Protein AF-A0A9E2GSD2-F1 (afdb_monomer)

Nearest PDB structures (foldseek):
  3afg-assembly2_B  TM=8.620E-01  e=1.565E-04  Thermococcus kodakarensis
  3afg-assembly1_A  TM=7.876E-01  e=2.400E-04  Thermococcus kodakarensis
  3x29-assembly2_D  TM=6.477E-01  e=7.325E-03  Clostridium perfringens
  3ziw-assembly2_F  TM=3.084E-01  e=1.205E-05  Clostridium perfringens
  8a28-assembly1_A  TM=4.966E-01  e=1.123E-02  Limulus polyphemus

Structure (mmCIF, N/CA/C/O backbone):
data_AF-A0A9E2GSD2-F1
#
_entry.id   AF-A0A9E2GSD2-F1
#
loop_
_atom_site.group_PDB
_atom_site.id
_atom_site.type_symbol
_atom_site.label_atom_id
_atom_site.label_alt_id
_atom_site.label_comp_id
_atom_site.label_asym_id
_atom_site.label_entity_id
_atom_site.label_seq_id
_atom_site.pdbx_PDB_ins_code
_atom_site.Cartn_x
_atom_site.Cartn_y
_atom_site.Cartn_z
_atom_site.occupancy
_atom_site.B_iso_or_equiv
_atom_site.auth_seq_id
_atom_site.auth_comp_id
_atom_site.auth_asym_id
_atom_site.auth_atom_id
_atom_site.pdbx_PDB_model_num
ATOM 1 N N . MET A 1 1 ? -19.831 -11.159 67.043 1.00 38.66 1 MET A N 1
ATOM 2 C CA . MET A 1 1 ? -20.078 -12.533 67.555 1.00 38.66 1 MET A CA 1
ATOM 3 C C . MET A 1 1 ? -19.749 -13.545 66.461 1.00 38.66 1 MET A C 1
ATOM 5 O O . MET A 1 1 ? -19.838 -13.191 65.295 1.00 38.66 1 MET A O 1
ATOM 9 N N . LYS A 1 2 ? -19.316 -14.764 66.812 1.00 38.84 2 LYS A N 1
ATOM 10 C CA . LYS A 1 2 ? -18.827 -15.781 65.857 1.00 38.84 2 LYS A CA 1
ATOM 11 C C . LYS A 1 2 ? -19.987 -16.593 65.259 1.00 38.84 2 LYS A C 1
ATOM 13 O O . LYS A 1 2 ? -20.730 -17.185 66.035 1.00 38.84 2 LYS A O 1
ATOM 18 N N . ARG A 1 3 ? -20.042 -16.769 63.933 1.00 46.22 3 ARG A N 1
ATOM 19 C CA . ARG A 1 3 ? -20.571 -17.998 63.305 1.00 46.22 3 ARG A CA 1
ATOM 20 C C . ARG A 1 3 ? -19.713 -18.383 62.101 1.00 46.22 3 ARG A C 1
ATOM 22 O O . ARG A 1 3 ? -19.675 -17.678 61.103 1.00 46.22 3 ARG A O 1
ATOM 29 N N . LYS A 1 4 ? -19.004 -19.505 62.244 1.00 50.38 4 LYS A N 1
ATOM 30 C CA . LYS A 1 4 ? -18.398 -20.252 61.138 1.00 50.38 4 LYS A CA 1
ATOM 31 C C . LYS A 1 4 ? -19.487 -21.141 60.535 1.00 50.38 4 LYS A C 1
ATOM 33 O O . LYS A 1 4 ? -20.272 -21.693 61.304 1.00 50.38 4 LYS A O 1
ATOM 38 N N . LEU A 1 5 ? -19.458 -21.378 59.228 1.00 55.03 5 LEU A N 1
ATOM 39 C CA . LEU A 1 5 ? -20.010 -22.607 58.665 1.00 55.03 5 LEU A CA 1
ATOM 40 C C . LEU A 1 5 ? -19.025 -23.152 57.632 1.00 55.03 5 LEU A C 1
ATOM 42 O O . LEU A 1 5 ? -18.625 -22.450 56.710 1.00 55.03 5 LEU A O 1
ATOM 46 N N . ILE A 1 6 ? -18.593 -24.386 57.863 1.00 51.59 6 ILE A N 1
ATOM 47 C CA . ILE A 1 6 ? -17.704 -25.163 57.003 1.00 51.59 6 ILE A CA 1
ATOM 48 C C . ILE A 1 6 ? -18.575 -26.281 56.447 1.00 51.59 6 ILE A C 1
ATOM 50 O O . ILE A 1 6 ? -19.153 -27.017 57.245 1.00 51.59 6 ILE A O 1
ATOM 54 N N . ILE A 1 7 ? -18.644 -26.441 55.125 1.00 56.19 7 ILE A N 1
ATOM 55 C CA . ILE A 1 7 ? -19.083 -27.702 54.523 1.00 56.19 7 ILE A CA 1
ATOM 56 C C . ILE A 1 7 ? -18.025 -28.147 53.518 1.00 56.19 7 ILE A C 1
ATOM 58 O O . ILE A 1 7 ? -17.742 -27.492 52.520 1.00 56.19 7 ILE A O 1
ATOM 62 N N . LEU A 1 8 ? -17.420 -29.273 53.873 1.00 44.97 8 LEU A N 1
ATOM 63 C CA . LEU A 1 8 ? -16.427 -30.040 53.145 1.00 44.97 8 LEU A CA 1
ATOM 64 C C . LEU A 1 8 ? -17.177 -31.113 52.348 1.00 44.97 8 LEU A C 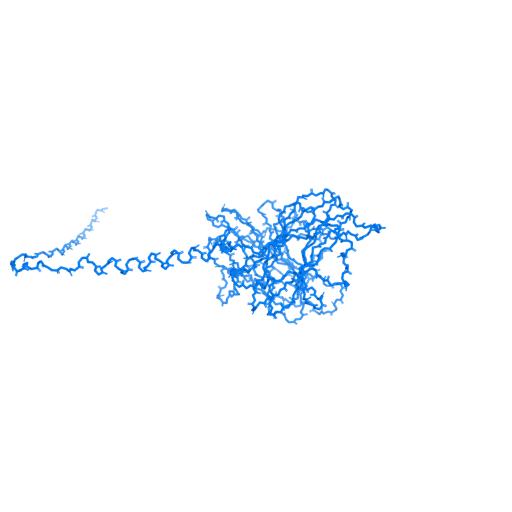1
ATOM 66 O O . LEU A 1 8 ? -17.938 -31.861 52.956 1.00 44.97 8 LEU A O 1
ATOM 70 N N . THR A 1 9 ? -16.931 -31.251 51.043 1.00 55.47 9 THR A N 1
ATOM 71 C CA . THR A 1 9 ? -17.296 -32.489 50.330 1.00 55.47 9 THR A CA 1
ATOM 72 C C . THR A 1 9 ? -16.150 -32.921 49.425 1.00 55.47 9 THR A C 1
ATOM 74 O O . THR A 1 9 ? -15.810 -32.245 48.459 1.00 55.47 9 THR A O 1
ATOM 77 N N . LEU A 1 10 ? -15.540 -34.046 49.788 1.00 49.12 10 LEU A N 1
ATOM 78 C CA . LEU A 1 10 ? -14.425 -34.702 49.116 1.00 49.12 10 LEU A CA 1
ATOM 79 C C . LEU A 1 10 ? -14.946 -36.044 48.591 1.00 49.12 10 LEU A C 1
ATOM 81 O O . LEU A 1 10 ? -15.405 -36.852 49.395 1.00 49.12 10 LEU A O 1
ATOM 85 N N . VAL A 1 11 ? -14.847 -36.310 47.286 1.00 55.16 11 VAL A N 1
ATOM 86 C CA . VAL A 1 11 ? -15.105 -37.649 46.727 1.00 55.16 11 VAL A CA 1
ATOM 87 C C . VAL A 1 11 ? -14.021 -37.987 45.706 1.00 55.16 11 VAL A C 1
ATOM 89 O O . VAL A 1 11 ? -13.961 -37.400 44.629 1.00 55.16 11 VAL A O 1
ATOM 92 N N . LEU A 1 12 ? -13.158 -38.941 46.062 1.00 49.31 12 LEU A N 1
ATOM 93 C CA . LEU A 1 12 ? -12.257 -39.617 45.128 1.00 49.31 12 LEU A CA 1
ATOM 94 C C . LEU A 1 12 ? -13.008 -40.745 44.407 1.00 49.31 12 LEU A C 1
ATOM 96 O O . LEU A 1 12 ? -13.827 -41.432 45.015 1.00 49.31 12 LEU A O 1
ATOM 100 N N . GLY A 1 13 ? -12.638 -40.999 43.152 1.00 46.81 13 GLY A N 1
ATOM 101 C CA . GLY A 1 13 ? -13.086 -42.153 42.369 1.00 46.81 13 GLY A CA 1
ATOM 102 C C . GLY A 1 13 ? -11.919 -42.847 41.668 1.00 46.81 13 GLY A C 1
ATOM 103 O O . GLY A 1 13 ? -11.788 -42.749 40.454 1.00 46.81 13 GLY A O 1
ATOM 104 N N . LEU A 1 14 ? -11.059 -43.533 42.428 1.00 42.97 14 LEU A N 1
ATOM 105 C CA . LEU A 1 14 ? -10.052 -44.447 41.876 1.00 42.97 14 LEU A CA 1
ATOM 106 C C . LEU A 1 14 ? -10.641 -45.858 41.787 1.00 42.97 14 LEU A C 1
ATOM 108 O O . LEU A 1 14 ? -11.009 -46.436 42.808 1.00 42.97 14 LEU A O 1
ATOM 112 N N . LEU A 1 15 ? -10.667 -46.435 40.585 1.00 51.56 15 LEU A N 1
ATOM 113 C CA . LEU A 1 15 ? -10.975 -47.847 40.365 1.00 51.56 15 LEU A CA 1
ATOM 114 C C . LEU A 1 15 ? -9.844 -48.495 39.565 1.00 51.56 15 LEU A C 1
ATOM 116 O O . LEU A 1 15 ? -9.642 -48.200 38.392 1.00 51.56 15 LEU A O 1
ATOM 120 N N . ALA A 1 16 ? -9.119 -49.396 40.224 1.00 51.72 16 ALA A N 1
ATOM 121 C CA . ALA A 1 16 ? -8.145 -50.285 39.610 1.00 51.72 16 ALA A CA 1
ATOM 122 C C . ALA A 1 16 ? -8.576 -51.737 39.858 1.00 51.72 16 ALA A C 1
ATOM 124 O O . ALA A 1 16 ? -8.963 -52.090 40.973 1.00 51.72 16 ALA A O 1
ATOM 125 N N . CYS A 1 17 ? -8.475 -52.587 38.837 1.00 59.16 17 CYS A N 1
ATOM 126 C CA . CYS A 1 17 ? -8.612 -54.039 38.960 1.00 59.16 17 CYS A CA 1
ATOM 127 C C . CYS A 1 17 ? -7.562 -54.764 38.102 1.00 59.16 17 CYS A C 1
ATOM 129 O O . CYS A 1 17 ? -6.917 -54.168 37.244 1.00 59.16 17 CYS A O 1
ATOM 131 N N . LYS A 1 18 ? -7.313 -56.030 38.450 1.00 44.88 18 LYS A N 1
ATOM 132 C CA . LYS A 1 18 ? -6.071 -56.778 38.184 1.00 44.88 18 LYS A CA 1
ATOM 133 C C . LYS A 1 18 ? -6.075 -57.607 36.882 1.00 44.88 18 LYS A C 1
ATOM 135 O O . LYS A 1 18 ? -7.118 -58.116 36.493 1.00 44.88 18 LYS A O 1
ATOM 140 N N . LYS A 1 19 ? -4.865 -57.794 36.318 1.00 49.53 19 LYS A N 1
ATOM 141 C CA . LYS A 1 19 ? -4.153 -59.076 36.010 1.00 49.53 19 LYS A CA 1
ATOM 142 C C . LYS A 1 19 ? -4.936 -60.393 36.188 1.00 49.53 19 LYS A C 1
ATOM 144 O O . LYS A 1 19 ? -5.690 -60.495 37.149 1.00 49.53 19 LYS A O 1
ATOM 149 N N . ASP A 1 20 ? -4.706 -61.507 35.481 1.00 52.31 20 ASP A N 1
ATOM 150 C CA . ASP A 1 20 ? -3.764 -62.030 34.440 1.00 52.31 20 ASP A CA 1
ATOM 151 C C . ASP A 1 20 ? -4.533 -63.242 33.761 1.00 52.31 20 ASP A C 1
ATOM 153 O O . ASP A 1 20 ? -5.724 -63.353 34.075 1.00 52.31 20 ASP A O 1
ATOM 157 N N . PRO A 1 21 ? -4.012 -64.202 32.928 1.00 61.97 21 PRO A N 1
ATOM 158 C CA . PRO A 1 21 ? -2.667 -64.423 32.351 1.00 61.97 21 PRO A CA 1
ATOM 159 C C . PRO A 1 21 ? -2.578 -64.858 30.842 1.00 61.97 21 PRO A C 1
ATOM 161 O O . PRO A 1 21 ? -3.528 -65.340 30.244 1.00 61.97 21 PRO A O 1
ATOM 164 N N . ALA A 1 22 ? -1.343 -64.820 30.316 1.00 45.69 22 ALA A N 1
ATOM 165 C CA . ALA A 1 22 ? -0.637 -65.818 29.469 1.00 45.69 22 ALA A CA 1
ATOM 166 C C . ALA A 1 22 ? -1.046 -66.274 28.029 1.00 45.69 22 ALA A C 1
ATOM 168 O O . ALA A 1 22 ? -2.168 -66.649 27.721 1.00 45.69 22 ALA A O 1
ATOM 169 N N . SER A 1 23 ? 0.042 -66.434 27.249 1.00 47.75 23 SER A N 1
ATOM 170 C CA . SER A 1 23 ? 0.332 -67.331 26.106 1.00 47.75 23 SER A CA 1
ATOM 171 C C . SER A 1 23 ? -0.301 -67.074 24.725 1.00 47.75 23 SER A C 1
ATOM 173 O O . SER A 1 23 ? -1.415 -67.505 24.444 1.00 47.75 23 SER A O 1
ATOM 175 N N . ASN A 1 24 ? 0.492 -66.543 23.785 1.00 42.28 24 ASN A N 1
ATOM 176 C CA . ASN A 1 24 ? 1.322 -67.379 22.897 1.00 42.28 24 ASN A CA 1
ATOM 177 C C . ASN A 1 24 ? 2.252 -66.515 22.022 1.00 42.28 24 ASN A C 1
ATOM 179 O O . ASN A 1 24 ? 1.799 -65.592 21.353 1.00 42.28 24 ASN A O 1
ATOM 183 N N . ASP A 1 25 ? 3.542 -66.849 22.010 1.00 56.12 25 ASP A N 1
ATOM 184 C CA . ASP A 1 25 ? 4.526 -66.332 21.051 1.00 56.12 25 ASP A CA 1
ATOM 185 C C . ASP A 1 25 ? 4.491 -67.211 19.789 1.00 56.12 25 ASP A C 1
ATOM 187 O O . ASP A 1 25 ? 4.617 -68.436 19.892 1.00 56.12 25 ASP A O 1
ATOM 191 N N . PRO A 1 26 ? 4.284 -66.612 18.607 1.00 45.16 26 PRO A N 1
ATOM 192 C CA . PRO A 1 26 ? 5.057 -67.055 17.458 1.00 45.16 26 PRO A CA 1
ATOM 193 C C . PRO A 1 26 ? 5.593 -65.870 16.644 1.00 45.16 26 PRO A C 1
ATOM 195 O O . PRO A 1 26 ? 4.934 -65.361 15.740 1.00 45.16 26 PRO A O 1
ATOM 198 N N . SER A 1 27 ? 6.826 -65.466 16.937 1.00 56.41 27 SER A N 1
ATOM 199 C CA . SER A 1 27 ? 7.917 -65.272 15.969 1.00 56.41 27 SER A CA 1
ATOM 200 C C . SER A 1 27 ? 7.534 -65.253 14.472 1.00 56.41 27 SER A C 1
ATOM 202 O O . SER A 1 27 ? 7.930 -66.131 13.707 1.00 56.41 27 SER A O 1
ATOM 204 N N . ASN A 1 28 ? 6.837 -64.208 14.000 1.00 44.34 28 ASN A N 1
ATOM 205 C CA . ASN A 1 28 ? 6.803 -63.898 12.568 1.00 44.34 28 ASN A CA 1
ATOM 206 C C . ASN A 1 28 ? 6.508 -62.419 12.233 1.00 44.34 28 ASN A C 1
ATOM 208 O O . ASN A 1 28 ? 5.387 -61.936 12.342 1.00 44.34 28 ASN A O 1
ATOM 212 N N . ASN A 1 29 ? 7.545 -61.729 11.752 1.00 49.47 29 ASN A N 1
ATOM 213 C CA . ASN A 1 29 ? 7.482 -60.766 10.644 1.00 49.47 29 ASN A CA 1
ATOM 214 C C . ASN A 1 29 ? 6.351 -59.704 10.616 1.00 49.47 29 ASN A C 1
ATOM 216 O O . ASN A 1 29 ? 5.618 -59.604 9.634 1.00 49.47 29 ASN A O 1
ATOM 220 N N . VAL A 1 30 ? 6.270 -58.831 11.630 1.00 47.72 30 VAL A N 1
ATOM 221 C CA . VAL A 1 30 ? 5.469 -57.579 11.547 1.00 47.72 30 VAL A CA 1
ATOM 222 C C . VAL A 1 30 ? 6.341 -56.312 11.472 1.00 47.72 30 VAL A C 1
ATOM 224 O O . VAL A 1 30 ? 5.859 -55.231 11.146 1.00 47.72 30 VAL A O 1
ATOM 227 N N . ASN A 1 31 ? 7.653 -56.424 11.707 1.00 47.47 31 ASN A N 1
ATOM 228 C CA . ASN A 1 31 ? 8.532 -55.266 11.919 1.00 47.47 31 ASN A CA 1
ATOM 229 C C . ASN A 1 31 ? 9.198 -54.697 10.645 1.00 47.47 31 ASN A C 1
ATOM 231 O O . ASN A 1 31 ? 10.179 -53.967 10.749 1.00 47.47 31 ASN A O 1
ATOM 235 N N . ASN A 1 32 ? 8.696 -55.029 9.445 1.00 49.25 32 ASN A N 1
ATOM 236 C CA . ASN A 1 32 ? 9.234 -54.507 8.174 1.00 49.25 32 ASN A CA 1
ATOM 237 C C . ASN A 1 32 ? 8.196 -53.779 7.291 1.00 49.25 32 ASN A C 1
ATOM 239 O O . ASN A 1 32 ? 8.567 -53.016 6.404 1.00 49.25 32 ASN A O 1
ATOM 243 N N . VAL A 1 33 ? 6.891 -53.928 7.555 1.00 49.91 33 VAL A N 1
ATOM 244 C CA . VAL A 1 33 ? 5.847 -53.201 6.798 1.00 49.91 33 VAL A CA 1
ATOM 245 C C . VAL A 1 33 ? 5.793 -51.721 7.207 1.00 49.91 33 VAL A C 1
ATOM 247 O O . VAL A 1 33 ? 5.590 -50.846 6.367 1.00 49.91 33 VAL A O 1
ATOM 250 N N . ASN A 1 34 ? 6.083 -51.415 8.477 1.00 47.19 34 ASN A N 1
ATOM 251 C CA . ASN A 1 34 ? 6.085 -50.040 8.992 1.00 47.19 34 ASN A CA 1
ATOM 252 C C . ASN A 1 34 ? 7.268 -49.179 8.504 1.00 47.19 34 ASN A C 1
ATOM 254 O O . ASN A 1 34 ? 7.239 -47.964 8.677 1.00 47.19 34 ASN A O 1
ATOM 258 N N . ASN A 1 35 ? 8.298 -49.773 7.886 1.00 49.50 35 ASN A N 1
ATOM 259 C CA . ASN A 1 35 ? 9.447 -49.021 7.371 1.00 49.50 35 ASN A CA 1
ATOM 260 C C . ASN A 1 35 ? 9.241 -48.563 5.912 1.00 49.50 35 ASN A C 1
ATOM 262 O O . ASN A 1 35 ? 9.658 -47.470 5.539 1.00 49.50 35 ASN A O 1
ATOM 266 N N . ILE A 1 36 ? 8.513 -49.340 5.099 1.00 51.84 36 ILE A N 1
ATOM 267 C CA . ILE A 1 36 ? 8.219 -48.987 3.697 1.00 51.84 36 ILE A CA 1
ATOM 268 C C . ILE A 1 36 ? 7.304 -47.751 3.616 1.00 51.84 36 ILE A C 1
ATOM 270 O O . ILE A 1 36 ? 7.577 -46.836 2.839 1.00 51.84 36 ILE A O 1
ATOM 274 N N . ASN A 1 37 ? 6.281 -47.657 4.475 1.00 48.56 37 ASN A N 1
ATOM 275 C CA . ASN A 1 37 ? 5.437 -46.456 4.551 1.00 48.56 37 ASN A CA 1
ATOM 276 C C . ASN A 1 37 ? 6.205 -45.209 5.025 1.00 48.56 37 ASN A C 1
ATOM 278 O O . ASN A 1 37 ? 5.872 -44.099 4.613 1.00 48.56 37 ASN A O 1
ATOM 282 N N . ASN A 1 38 ? 7.251 -45.373 5.840 1.00 52.34 38 ASN A N 1
ATOM 283 C CA . ASN A 1 38 ? 8.052 -44.244 6.315 1.00 52.34 38 ASN A CA 1
ATOM 284 C C . ASN A 1 38 ? 9.052 -43.757 5.250 1.00 52.34 38 ASN A C 1
ATOM 286 O O . ASN A 1 38 ? 9.231 -42.553 5.087 1.00 52.34 38 ASN A O 1
ATOM 290 N N . ILE A 1 39 ? 9.633 -44.671 4.460 1.00 55.12 39 ILE A N 1
ATOM 291 C CA . ILE A 1 39 ? 10.489 -44.327 3.311 1.00 55.12 39 ILE A CA 1
ATOM 292 C C . ILE A 1 39 ? 9.682 -43.621 2.209 1.00 55.12 39 ILE A C 1
ATOM 294 O O . ILE A 1 39 ? 10.161 -42.636 1.648 1.00 55.12 39 ILE A O 1
ATOM 298 N N . ASN A 1 40 ? 8.442 -44.047 1.939 1.00 49.31 40 ASN A N 1
ATOM 299 C CA . ASN A 1 40 ? 7.574 -43.351 0.981 1.00 49.31 40 ASN A CA 1
ATOM 300 C C . ASN A 1 40 ? 7.201 -41.929 1.439 1.00 49.31 40 ASN A C 1
ATOM 302 O O . ASN A 1 40 ? 7.175 -41.023 0.608 1.00 49.31 40 ASN A O 1
ATOM 306 N N . ASN A 1 41 ? 6.992 -41.694 2.741 1.00 52.72 41 ASN A N 1
ATOM 307 C CA . ASN A 1 41 ? 6.805 -40.333 3.262 1.00 52.72 41 ASN A CA 1
ATOM 308 C C . ASN A 1 41 ? 8.089 -39.490 3.171 1.00 52.72 41 ASN A C 1
ATOM 310 O O . ASN A 1 41 ? 8.029 -38.346 2.731 1.00 52.72 41 ASN A O 1
ATOM 314 N N . LEU A 1 42 ? 9.256 -40.051 3.509 1.00 55.12 42 LEU A N 1
ATOM 315 C CA . LEU A 1 42 ? 10.548 -39.356 3.398 1.00 55.12 42 LEU A CA 1
ATOM 316 C C . LEU A 1 42 ? 10.888 -38.963 1.952 1.00 55.12 42 LEU A C 1
ATOM 318 O O . LEU A 1 42 ? 11.362 -37.851 1.717 1.00 55.12 42 LEU A O 1
ATOM 322 N N . ASN A 1 43 ? 10.593 -39.828 0.976 1.00 46.69 43 ASN A N 1
ATOM 323 C CA . ASN A 1 43 ? 10.737 -39.490 -0.441 1.00 46.69 43 ASN A CA 1
ATOM 324 C C . ASN A 1 43 ? 9.754 -38.401 -0.888 1.00 46.69 43 ASN A C 1
ATOM 326 O O . ASN A 1 43 ? 10.129 -37.570 -1.710 1.00 46.69 43 ASN A O 1
ATOM 330 N N . ASN A 1 44 ? 8.533 -38.356 -0.345 1.00 51.09 44 ASN A N 1
ATOM 331 C CA . ASN A 1 44 ? 7.571 -37.313 -0.703 1.00 51.09 44 ASN A CA 1
ATOM 332 C C . ASN A 1 44 ? 8.017 -35.935 -0.171 1.00 51.09 44 ASN A C 1
ATOM 334 O O . ASN A 1 44 ? 8.059 -34.965 -0.927 1.00 51.09 44 ASN A O 1
ATOM 338 N N . THR A 1 45 ? 8.474 -35.855 1.085 1.00 51.78 45 THR A N 1
ATOM 339 C CA . THR A 1 45 ? 9.002 -34.607 1.672 1.00 51.78 45 THR A CA 1
ATOM 340 C C . THR A 1 45 ? 10.285 -34.128 0.980 1.00 51.78 45 THR A C 1
ATOM 342 O O . THR A 1 45 ? 10.441 -32.933 0.731 1.00 51.78 45 THR A O 1
ATOM 345 N N . ASN A 1 46 ? 11.189 -35.039 0.597 1.00 44.62 46 ASN A N 1
ATOM 346 C CA . ASN A 1 46 ? 12.377 -34.674 -0.184 1.00 44.62 46 ASN A CA 1
ATOM 347 C C . ASN A 1 46 ? 12.041 -34.217 -1.613 1.00 44.62 46 ASN A C 1
ATOM 349 O O . ASN A 1 46 ? 12.760 -33.380 -2.156 1.00 44.62 46 ASN A O 1
ATOM 353 N N . ASN A 1 47 ? 10.957 -34.712 -2.217 1.00 46.97 47 ASN A N 1
ATOM 354 C CA . ASN A 1 47 ? 10.538 -34.268 -3.547 1.00 46.97 47 ASN A C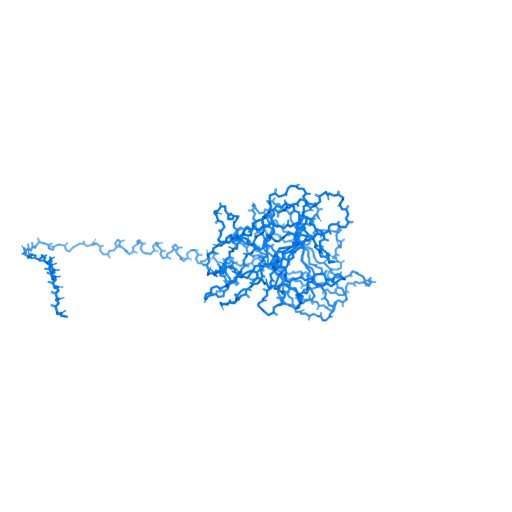A 1
ATOM 355 C C . ASN A 1 47 ? 9.963 -32.839 -3.516 1.00 46.97 47 ASN A C 1
ATOM 357 O O . ASN A 1 47 ? 10.272 -32.037 -4.393 1.00 46.97 47 ASN A O 1
ATOM 361 N N . VAL A 1 48 ? 9.217 -32.479 -2.461 1.00 51.41 48 VAL A N 1
ATOM 362 C CA . VAL A 1 48 ? 8.762 -31.092 -2.230 1.00 51.41 48 VAL A CA 1
ATOM 363 C C . VAL A 1 48 ? 9.954 -30.148 -2.009 1.00 51.41 48 VAL A C 1
ATOM 365 O O . VAL A 1 48 ? 10.021 -29.089 -2.629 1.00 51.41 48 VAL A O 1
ATOM 368 N N . ASN A 1 49 ? 10.948 -30.552 -1.208 1.00 47.50 49 ASN A N 1
ATOM 369 C CA . ASN A 1 49 ? 12.148 -29.734 -0.983 1.00 47.50 49 ASN A CA 1
ATOM 370 C C . ASN A 1 49 ? 13.030 -29.565 -2.235 1.00 47.50 49 ASN A C 1
ATOM 372 O O . ASN A 1 49 ? 13.659 -28.519 -2.383 1.00 47.50 49 ASN A O 1
ATOM 376 N N . ASN A 1 50 ? 13.069 -30.541 -3.150 1.00 45.38 50 ASN A N 1
ATOM 377 C CA . ASN A 1 50 ? 13.790 -30.390 -4.420 1.00 45.38 50 ASN A CA 1
ATOM 378 C C . ASN A 1 50 ? 13.043 -29.516 -5.439 1.00 45.38 50 ASN A C 1
ATOM 380 O O . ASN A 1 50 ? 13.693 -28.885 -6.271 1.00 45.38 50 ASN A O 1
ATOM 384 N N . LEU A 1 51 ? 11.709 -29.427 -5.369 1.00 48.66 51 LEU A N 1
ATOM 385 C CA . LEU A 1 51 ? 10.939 -28.520 -6.227 1.00 48.66 51 LEU A CA 1
ATOM 386 C C . LEU A 1 51 ? 11.186 -27.045 -5.864 1.00 48.66 51 LEU A C 1
ATOM 388 O O . LEU A 1 51 ? 11.276 -26.202 -6.749 1.00 48.66 51 LEU A O 1
ATOM 392 N N . ASN A 1 52 ? 11.398 -26.746 -4.578 1.00 50.19 52 ASN A N 1
ATOM 393 C CA . ASN A 1 52 ? 11.710 -25.395 -4.093 1.00 50.19 52 ASN A CA 1
ATOM 394 C C . ASN A 1 52 ? 13.142 -24.918 -4.411 1.00 50.19 52 ASN A C 1
ATOM 396 O O . ASN A 1 52 ? 13.483 -23.778 -4.099 1.00 50.19 52 ASN A O 1
ATOM 400 N N . ASN A 1 53 ? 13.978 -25.756 -5.036 1.00 43.88 53 ASN A N 1
ATOM 401 C CA . ASN A 1 53 ? 15.318 -25.381 -5.499 1.00 43.88 53 ASN A CA 1
ATOM 402 C C . ASN A 1 53 ? 15.394 -25.217 -7.031 1.00 43.88 53 ASN A C 1
ATOM 404 O O . ASN A 1 53 ? 16.475 -25.272 -7.619 1.00 43.88 53 ASN A O 1
ATOM 408 N N . THR A 1 54 ? 14.255 -25.006 -7.703 1.00 50.28 54 THR A N 1
ATOM 409 C CA . THR A 1 54 ? 14.260 -24.470 -9.069 1.00 50.28 54 THR A CA 1
ATOM 410 C C . THR A 1 54 ? 14.913 -23.094 -9.069 1.00 50.28 54 THR A C 1
ATOM 412 O O . THR A 1 54 ? 14.487 -22.205 -8.330 1.00 50.28 54 THR A O 1
ATOM 415 N N . THR A 1 55 ? 15.921 -22.910 -9.923 1.00 60.91 55 THR A N 1
ATOM 416 C CA . THR A 1 55 ? 16.572 -21.619 -10.178 1.00 60.91 55 THR A CA 1
ATOM 417 C C . THR A 1 55 ? 15.527 -20.526 -10.378 1.00 60.91 55 THR A C 1
ATOM 419 O O . THR A 1 55 ? 14.736 -20.605 -11.322 1.00 60.91 55 THR A O 1
ATOM 422 N N . ARG A 1 56 ? 15.520 -19.519 -9.494 1.00 68.19 56 ARG A N 1
ATOM 423 C CA . ARG A 1 56 ? 14.634 -18.356 -9.625 1.00 68.19 56 ARG A CA 1
ATOM 424 C C . ARG A 1 56 ? 14.879 -17.709 -10.992 1.00 68.19 56 ARG A C 1
ATOM 426 O O . ARG A 1 56 ? 16.047 -17.486 -11.316 1.00 68.19 56 ARG A O 1
ATOM 433 N N . PRO A 1 57 ? 13.840 -17.424 -11.796 1.00 77.06 57 PRO A N 1
ATOM 434 C CA . PRO A 1 57 ? 14.026 -16.703 -13.045 1.00 77.06 57 PRO A CA 1
ATOM 435 C C . PRO A 1 57 ? 14.609 -15.321 -12.737 1.00 77.06 57 PRO A C 1
ATOM 437 O O . PRO A 1 57 ? 13.982 -14.502 -12.063 1.00 77.06 57 PRO A O 1
ATOM 440 N N . SER A 1 58 ? 15.833 -15.097 -13.210 1.00 80.56 58 SER A N 1
ATOM 441 C CA . SER A 1 58 ? 16.556 -13.835 -13.100 1.00 80.56 58 SER A CA 1
ATOM 442 C C . SER A 1 58 ? 16.794 -13.266 -14.495 1.00 80.56 58 SER A C 1
ATOM 444 O O . SER A 1 58 ? 17.399 -13.942 -15.330 1.00 80.56 58 SER A O 1
ATOM 446 N N . PHE A 1 59 ? 16.351 -12.037 -14.737 1.00 83.12 59 PHE A N 1
ATOM 447 C CA . PHE A 1 59 ? 16.685 -11.269 -15.932 1.00 83.12 59 PHE A CA 1
ATOM 448 C C . PHE A 1 59 ? 17.730 -10.209 -15.577 1.00 83.12 59 PHE A C 1
ATOM 450 O O . PHE A 1 59 ? 17.634 -9.566 -14.532 1.00 83.12 59 PHE A O 1
ATOM 457 N N . THR A 1 60 ? 18.717 -10.022 -16.447 1.00 81.38 60 THR A N 1
ATOM 458 C CA . THR A 1 60 ? 19.652 -8.900 -16.367 1.00 81.38 60 THR A CA 1
ATOM 459 C C . THR A 1 60 ? 19.594 -8.168 -17.693 1.00 81.38 60 THR A C 1
ATOM 461 O O . THR A 1 60 ? 19.839 -8.768 -18.739 1.00 81.38 60 THR A O 1
ATOM 464 N N . GLU A 1 61 ? 19.224 -6.900 -17.616 1.00 76.75 61 GLU A N 1
ATOM 465 C CA . GLU A 1 61 ? 19.144 -5.962 -18.729 1.00 76.75 61 GLU A CA 1
ATOM 466 C C . GLU A 1 61 ? 20.529 -5.801 -19.407 1.00 76.75 61 GLU A C 1
ATOM 468 O O . GLU A 1 61 ? 21.555 -5.749 -18.710 1.00 76.75 61 GLU A O 1
ATOM 473 N N . PRO A 1 62 ? 20.619 -5.810 -20.754 1.00 71.00 62 PRO A N 1
ATOM 474 C CA . PRO A 1 62 ? 21.890 -5.658 -21.458 1.00 71.00 62 PRO A CA 1
ATOM 475 C C . PRO A 1 62 ? 22.379 -4.201 -21.435 1.00 71.00 62 PRO A C 1
ATOM 477 O O . PRO A 1 62 ? 22.006 -3.398 -22.283 1.00 71.00 62 PRO A O 1
ATOM 480 N N . THR A 1 63 ? 23.293 -3.891 -20.512 1.00 64.00 63 THR A N 1
ATOM 481 C CA . THR A 1 63 ? 23.825 -2.531 -20.297 1.00 64.00 63 THR A CA 1
ATOM 482 C C . THR A 1 63 ? 24.160 -1.768 -21.587 1.00 64.00 63 THR A C 1
ATOM 484 O O . THR A 1 63 ? 25.022 -2.208 -22.361 1.00 64.00 63 THR A O 1
ATOM 487 N N . GLY A 1 64 ? 23.587 -0.574 -21.751 1.00 57.50 64 GLY A N 1
ATOM 488 C CA . GLY A 1 64 ? 24.013 0.401 -22.759 1.00 57.50 64 GLY A CA 1
ATOM 489 C C . GLY A 1 64 ? 23.555 0.109 -24.190 1.00 57.50 64 GLY A C 1
ATOM 490 O O . GLY A 1 64 ? 24.180 0.582 -25.145 1.00 57.50 64 GLY A O 1
ATOM 491 N N . THR A 1 65 ? 22.483 -0.663 -24.384 1.00 50.62 65 THR A N 1
ATOM 492 C CA . THR A 1 65 ? 21.749 -0.611 -25.652 1.00 50.62 65 THR A CA 1
ATOM 493 C C . THR A 1 65 ? 20.894 0.648 -25.674 1.00 50.62 65 THR A C 1
ATOM 495 O O . THR A 1 65 ? 19.940 0.704 -24.921 1.00 50.62 65 THR A O 1
ATOM 498 N N . GLY A 1 66 ? 21.177 1.607 -26.567 1.00 51.12 66 GLY A N 1
ATOM 499 C CA . GLY A 1 66 ? 20.362 2.823 -26.778 1.00 51.12 66 GLY A CA 1
ATOM 500 C C . GLY A 1 66 ? 18.992 2.548 -27.418 1.00 51.12 66 GLY A C 1
ATOM 501 O O . GLY A 1 66 ? 18.643 3.115 -28.452 1.00 51.12 66 GLY A O 1
ATOM 502 N N . ASN A 1 67 ? 18.264 1.606 -26.829 1.00 45.94 67 ASN A N 1
ATOM 503 C CA . ASN A 1 67 ? 16.918 1.157 -27.119 1.00 45.94 67 ASN A CA 1
ATOM 504 C C . ASN A 1 67 ? 16.169 1.137 -25.779 1.00 45.94 67 ASN A C 1
ATOM 506 O O . ASN A 1 67 ? 15.657 0.098 -25.368 1.00 45.94 67 ASN A O 1
ATOM 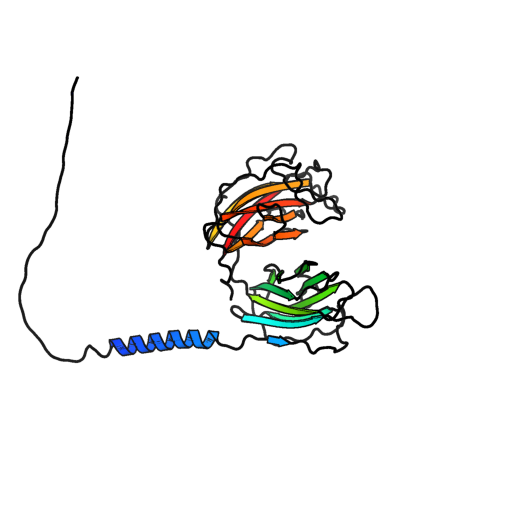510 N N . ASP A 1 68 ? 16.033 2.319 -25.180 1.00 63.41 68 ASP A N 1
ATOM 511 C CA . ASP A 1 68 ? 15.166 2.588 -24.029 1.00 63.41 68 ASP A CA 1
ATOM 512 C C . ASP A 1 68 ? 13.952 3.361 -24.564 1.00 63.41 68 ASP A C 1
ATOM 514 O O . ASP A 1 68 ? 13.861 4.586 -24.435 1.00 63.41 68 ASP A O 1
ATOM 518 N N . PRO A 1 69 ? 13.054 2.722 -25.348 1.00 52.19 69 PRO A N 1
ATOM 519 C CA . PRO A 1 69 ? 12.183 3.453 -26.247 1.00 52.19 69 PRO A CA 1
ATOM 520 C C . PRO A 1 69 ? 10.960 3.976 -25.494 1.00 52.19 69 PRO A C 1
ATOM 522 O O . PRO A 1 69 ? 9.862 3.419 -25.609 1.00 52.19 69 PRO A O 1
ATOM 525 N N . TYR A 1 70 ? 11.174 5.071 -24.761 1.00 57.19 70 TYR A N 1
ATOM 526 C CA . TYR A 1 70 ? 10.223 5.890 -24.014 1.00 57.19 70 TYR A CA 1
ATOM 527 C C . TYR A 1 70 ? 8.779 5.749 -24.516 1.00 57.19 70 TYR A C 1
ATOM 529 O O . TYR A 1 70 ? 8.407 6.300 -25.555 1.00 57.19 70 TYR A O 1
ATOM 537 N N . PHE A 1 71 ? 7.965 4.967 -23.793 1.00 57.62 71 PHE A N 1
ATOM 538 C CA . PHE A 1 71 ? 6.543 4.708 -24.085 1.00 57.62 71 PHE A CA 1
ATOM 539 C C . PHE A 1 71 ? 6.202 4.328 -25.547 1.00 57.62 71 PHE A C 1
ATOM 541 O O . PHE A 1 71 ? 5.043 4.423 -25.959 1.00 57.62 71 PHE A O 1
ATOM 548 N N . GLY A 1 72 ? 7.179 3.872 -26.335 1.00 52.91 72 GLY A N 1
ATOM 549 C CA . GLY A 1 72 ? 7.119 3.837 -27.796 1.00 52.91 72 GLY A CA 1
ATOM 550 C C . GLY A 1 72 ? 7.446 2.473 -28.392 1.00 52.91 72 GLY A C 1
ATOM 551 O O . GLY A 1 72 ? 6.616 1.912 -29.111 1.00 52.91 72 GLY A O 1
ATOM 552 N N . GLY A 1 73 ? 8.608 1.912 -28.064 1.00 63.75 73 GLY A N 1
ATOM 553 C CA . GLY A 1 73 ? 9.141 0.702 -28.700 1.00 63.75 73 GLY A CA 1
ATOM 554 C C . GLY A 1 73 ? 8.796 -0.605 -27.987 1.00 63.75 73 GLY A C 1
ATOM 555 O O . GLY A 1 73 ? 7.977 -0.647 -27.066 1.00 63.75 73 GLY A O 1
ATOM 556 N N . THR A 1 74 ? 9.394 -1.692 -28.467 1.00 69.19 74 THR A N 1
ATOM 557 C CA . THR A 1 74 ? 9.195 -3.033 -27.912 1.00 69.19 74 THR A CA 1
ATOM 558 C C . THR A 1 74 ? 9.902 -3.127 -26.556 1.00 69.19 74 THR A C 1
ATOM 560 O O . THR A 1 74 ? 11.111 -2.918 -26.534 1.00 69.19 74 THR A O 1
ATOM 563 N N . PRO A 1 75 ? 9.196 -3.425 -25.449 1.00 68.31 75 PRO A N 1
ATOM 564 C CA . PRO A 1 75 ? 9.838 -3.688 -24.163 1.00 68.31 75 PRO A CA 1
ATOM 565 C C . PRO A 1 75 ? 10.713 -4.944 -24.229 1.00 68.31 75 PRO A C 1
ATOM 567 O O . PRO A 1 75 ? 10.428 -5.871 -24.997 1.00 68.31 75 PRO A O 1
ATOM 570 N N . ASP A 1 76 ? 11.728 -4.996 -23.374 1.00 71.31 76 ASP A N 1
ATOM 571 C CA . ASP A 1 76 ? 12.610 -6.145 -23.232 1.00 71.31 76 ASP A CA 1
ATOM 572 C C . ASP A 1 76 ? 11.822 -7.366 -22.738 1.00 71.31 76 ASP A C 1
ATOM 574 O O . ASP A 1 76 ? 11.004 -7.300 -21.813 1.00 71.31 76 ASP A O 1
ATOM 578 N N . VAL A 1 77 ? 12.008 -8.502 -23.412 1.00 66.75 77 VAL A N 1
ATOM 579 C CA . VAL A 1 77 ? 11.117 -9.658 -23.261 1.00 66.75 77 VAL A CA 1
ATOM 580 C C . VAL A 1 77 ? 11.592 -10.572 -22.136 1.00 66.75 77 VAL A C 1
ATOM 582 O O . VAL A 1 77 ? 12.478 -11.408 -22.332 1.00 66.75 77 VAL A O 1
ATOM 585 N N . VAL A 1 78 ? 10.928 -10.514 -20.978 1.00 66.12 78 VAL A N 1
ATOM 586 C CA . VAL A 1 78 ? 11.105 -11.532 -19.936 1.00 66.12 78 VAL A CA 1
ATOM 587 C C . VAL A 1 78 ? 10.271 -12.760 -20.301 1.00 66.12 78 VAL A C 1
ATOM 589 O O . VAL A 1 78 ? 9.074 -12.846 -20.040 1.00 66.12 78 VAL A O 1
ATOM 592 N N . ALA A 1 79 ? 10.920 -13.752 -20.909 1.00 60.34 79 ALA A N 1
ATOM 593 C CA . ALA A 1 79 ? 10.271 -14.941 -21.473 1.00 60.34 79 ALA A CA 1
ATOM 594 C C . ALA A 1 79 ? 9.660 -15.931 -20.448 1.00 60.34 79 ALA A C 1
ATOM 596 O O . ALA A 1 79 ? 9.266 -17.032 -20.830 1.00 60.34 79 ALA A O 1
ATOM 597 N N . THR A 1 80 ? 9.597 -15.585 -19.157 1.00 77.00 80 THR A N 1
ATOM 598 C CA . THR A 1 80 ? 9.057 -16.459 -18.101 1.00 77.00 80 THR A CA 1
ATOM 599 C C . THR A 1 80 ? 7.697 -15.948 -17.626 1.00 77.00 80 THR A C 1
ATOM 601 O O . THR A 1 80 ? 7.651 -14.880 -17.013 1.00 77.00 80 THR A O 1
ATOM 604 N N . PRO A 1 81 ? 6.599 -16.696 -17.843 1.00 84.06 81 PRO A N 1
ATOM 605 C CA . PRO A 1 81 ? 5.316 -16.367 -17.243 1.00 84.06 81 PRO A CA 1
ATOM 606 C C . PRO A 1 81 ? 5.385 -16.414 -15.714 1.00 84.06 81 PRO A C 1
ATOM 608 O O . PRO A 1 81 ? 5.921 -17.360 -15.125 1.00 84.06 81 PRO A O 1
ATOM 611 N N . LEU A 1 82 ? 4.817 -15.399 -15.069 1.00 86.06 82 LEU A N 1
ATOM 612 C CA . LEU A 1 82 ? 4.525 -15.438 -13.646 1.00 86.06 82 LEU A CA 1
ATOM 613 C C . LEU A 1 82 ? 3.295 -16.308 -13.393 1.00 86.06 82 LEU A C 1
ATOM 615 O O . LEU A 1 82 ? 2.317 -16.308 -14.145 1.00 86.06 82 LEU A O 1
ATOM 619 N N . ARG A 1 83 ? 3.363 -17.024 -12.275 1.00 86.56 83 ARG A N 1
ATOM 620 C CA . ARG A 1 83 ? 2.320 -17.879 -11.711 1.00 86.56 83 ARG A CA 1
ATOM 621 C C . ARG A 1 83 ? 2.533 -17.977 -10.204 1.00 86.56 83 ARG A C 1
ATOM 623 O O . ARG A 1 83 ? 3.575 -17.563 -9.692 1.00 86.56 83 ARG A O 1
ATOM 630 N N . GLU A 1 84 ? 1.559 -18.531 -9.495 1.00 82.50 84 GLU A N 1
ATOM 631 C CA . GLU A 1 84 ? 1.660 -18.739 -8.051 1.00 82.50 84 GLU A CA 1
ATOM 632 C C . GLU A 1 84 ? 2.947 -19.497 -7.665 1.00 82.50 84 GLU A C 1
ATOM 634 O O . GLU A 1 84 ? 3.368 -20.437 -8.343 1.00 82.50 84 GLU A O 1
ATOM 639 N N . GLY A 1 85 ? 3.610 -19.035 -6.600 1.00 81.75 85 GLY A N 1
ATOM 640 C CA . GLY A 1 85 ? 4.893 -19.568 -6.129 1.00 81.75 85 GLY A CA 1
ATOM 641 C C . GLY A 1 85 ? 6.127 -19.130 -6.933 1.00 81.75 85 GLY A C 1
ATOM 642 O O . GLY A 1 85 ? 7.246 -19.394 -6.497 1.00 81.75 85 GLY A O 1
ATOM 643 N N . VAL A 1 86 ? 5.975 -18.439 -8.069 1.00 86.06 86 VAL A N 1
ATOM 644 C CA . VAL A 1 86 ? 7.115 -17.907 -8.835 1.00 86.06 86 VAL A CA 1
ATOM 645 C C . VAL A 1 86 ? 7.448 -16.484 -8.388 1.00 86.06 86 VAL A C 1
ATOM 647 O O . VAL A 1 86 ? 6.589 -15.606 -8.322 1.00 86.06 86 VAL A O 1
ATOM 650 N N . THR A 1 87 ? 8.733 -16.263 -8.110 1.00 87.94 87 THR A N 1
ATOM 651 C CA . THR A 1 87 ? 9.341 -14.937 -7.955 1.00 87.94 87 THR A CA 1
ATOM 652 C C . THR A 1 87 ? 10.264 -14.681 -9.139 1.00 87.94 87 THR A C 1
ATOM 654 O O . THR A 1 87 ? 11.172 -15.474 -9.384 1.00 87.94 87 THR A O 1
ATOM 657 N N . LEU A 1 88 ? 10.041 -13.576 -9.843 1.00 89.81 88 LEU A N 1
ATOM 658 C CA . LEU A 1 88 ? 10.910 -13.038 -10.883 1.00 89.81 88 LEU A CA 1
ATOM 659 C C . LEU A 1 88 ? 11.819 -11.970 -10.275 1.00 89.81 88 LEU A C 1
ATOM 661 O O . LEU A 1 88 ? 11.340 -11.063 -9.598 1.00 89.81 88 LEU A O 1
ATOM 665 N N . THR A 1 89 ? 13.116 -12.048 -10.551 1.00 91.75 89 THR A N 1
ATOM 666 C CA . THR A 1 89 ? 14.066 -10.977 -10.237 1.00 91.75 89 THR A CA 1
ATOM 667 C C . THR A 1 89 ? 14.563 -10.354 -11.536 1.00 91.75 89 THR A C 1
ATOM 669 O O . THR A 1 89 ? 14.978 -11.061 -12.448 1.00 91.75 89 THR A O 1
ATOM 672 N N . ILE A 1 90 ? 14.522 -9.032 -11.621 1.00 90.56 90 ILE A N 1
ATOM 673 C CA . ILE A 1 90 ? 15.024 -8.234 -12.738 1.00 90.56 90 ILE A CA 1
ATOM 674 C C . ILE A 1 90 ? 16.129 -7.341 -12.182 1.00 90.56 90 ILE A C 1
ATOM 676 O O . ILE A 1 90 ? 15.952 -6.750 -11.120 1.00 90.56 90 ILE A O 1
ATOM 680 N N . SER A 1 91 ? 17.259 -7.236 -12.866 1.00 90.88 91 SER A N 1
ATOM 681 C CA . SER A 1 91 ? 18.326 -6.295 -12.522 1.00 90.88 91 SER A CA 1
ATOM 682 C C . SER A 1 91 ? 18.681 -5.456 -13.739 1.00 90.88 91 SER A C 1
ATOM 684 O O . SER A 1 91 ? 18.840 -6.009 -14.827 1.00 90.88 91 SER A O 1
ATOM 686 N N . GLY A 1 92 ? 18.827 -4.152 -13.531 1.00 89.06 92 GLY A N 1
ATOM 687 C CA . GLY A 1 92 ? 19.163 -3.191 -14.577 1.00 89.06 92 GLY A CA 1
ATOM 688 C C . GLY A 1 92 ? 19.988 -2.029 -14.042 1.00 89.06 92 GLY A C 1
ATOM 689 O O . GLY A 1 92 ? 20.390 -2.029 -12.870 1.00 89.06 92 GLY A O 1
ATOM 690 N N . THR A 1 93 ? 20.313 -1.062 -14.893 1.00 87.75 93 THR A N 1
ATOM 691 C CA . THR A 1 93 ? 21.071 0.136 -14.506 1.00 87.75 93 THR A CA 1
ATOM 692 C C . THR A 1 93 ? 20.621 1.343 -15.307 1.00 87.75 93 THR A C 1
ATOM 694 O O . THR A 1 93 ? 21.093 1.551 -16.414 1.00 87.75 93 THR A O 1
ATOM 697 N N . LEU A 1 94 ? 19.819 2.194 -14.666 1.00 85.31 94 LEU A N 1
ATOM 698 C CA . LEU A 1 94 ? 19.417 3.475 -15.236 1.00 85.31 94 LEU A CA 1
ATOM 699 C C . LEU A 1 94 ? 20.633 4.394 -15.335 1.00 85.31 94 LEU A C 1
ATOM 701 O O . LEU A 1 94 ? 21.250 4.693 -14.305 1.00 85.31 94 LEU A O 1
ATOM 705 N N . ASP A 1 95 ? 20.976 4.863 -16.528 1.00 80.69 95 ASP A N 1
ATOM 706 C CA . ASP A 1 95 ? 22.117 5.748 -16.742 1.00 80.69 95 ASP A CA 1
ATOM 707 C C . ASP A 1 95 ? 21.734 7.177 -17.177 1.00 80.69 95 ASP A C 1
ATOM 709 O O . ASP A 1 95 ? 20.620 7.662 -16.949 1.00 80.69 95 ASP A O 1
ATOM 713 N N . ALA A 1 96 ? 22.723 7.935 -17.648 1.00 69.44 96 ALA A N 1
ATOM 714 C CA . ALA A 1 96 ? 22.536 9.310 -18.079 1.00 69.44 96 ALA A CA 1
ATOM 715 C C . ALA A 1 96 ? 22.225 9.324 -19.582 1.00 69.44 96 ALA A C 1
ATOM 717 O O . ALA A 1 96 ? 23.123 9.552 -20.397 1.00 69.44 96 ALA A O 1
ATOM 718 N N . HIS A 1 97 ? 20.948 9.111 -19.914 1.00 66.19 97 HIS A N 1
ATOM 719 C CA . HIS A 1 97 ? 20.455 9.034 -21.292 1.00 66.19 97 HIS A CA 1
ATOM 720 C C . HIS A 1 97 ? 20.902 10.227 -22.166 1.00 66.19 97 HIS A C 1
ATOM 722 O O . HIS A 1 97 ? 21.096 11.357 -21.694 1.00 66.19 97 HIS A O 1
ATOM 728 N N . ASP A 1 98 ? 21.068 9.986 -23.467 1.00 55.44 98 ASP A N 1
ATOM 729 C CA . ASP A 1 98 ? 21.952 10.742 -24.363 1.00 55.44 98 ASP A CA 1
ATOM 730 C C . ASP A 1 98 ? 21.403 12.083 -24.904 1.00 55.44 98 ASP A C 1
ATOM 732 O O . ASP A 1 98 ? 21.466 12.398 -26.093 1.00 55.44 98 ASP A O 1
ATOM 736 N N . GLY A 1 99 ? 21.016 12.983 -23.994 1.00 47.28 99 GLY A N 1
ATOM 737 C CA . GLY A 1 99 ? 21.193 14.420 -24.240 1.00 47.28 99 GLY A CA 1
ATOM 738 C C . GLY A 1 99 ? 19.954 15.312 -24.244 1.00 47.28 99 GLY A C 1
ATOM 739 O O . GLY A 1 99 ? 20.026 16.414 -24.794 1.00 47.28 99 GLY A O 1
ATOM 740 N N . THR A 1 100 ? 18.850 14.934 -23.587 1.00 49.66 100 THR A N 1
ATOM 741 C CA . THR A 1 100 ? 17.800 15.913 -23.233 1.00 49.66 100 THR A CA 1
ATOM 742 C C . THR A 1 100 ? 17.609 16.013 -21.721 1.00 49.66 100 THR A C 1
ATOM 744 O O . THR A 1 100 ? 17.459 15.025 -21.016 1.00 49.66 100 THR A O 1
ATOM 747 N N . THR A 1 101 ? 17.641 17.236 -21.191 1.00 53.69 101 THR A N 1
ATOM 748 C CA . THR A 1 101 ? 17.816 17.529 -19.755 1.00 53.69 101 THR A CA 1
ATOM 749 C C . THR A 1 101 ? 16.565 17.329 -18.885 1.00 53.69 101 THR A C 1
ATOM 751 O O . THR A 1 101 ? 16.488 17.902 -17.796 1.00 53.69 101 THR A O 1
ATOM 754 N N . VAL A 1 102 ? 15.559 16.584 -19.358 1.00 54.97 102 VAL A N 1
ATOM 755 C CA . VAL A 1 102 ? 14.204 16.578 -18.765 1.00 54.97 102 VAL A CA 1
ATOM 756 C C . VAL A 1 102 ? 13.636 15.175 -18.528 1.00 54.97 102 VAL A C 1
ATOM 758 O O . VAL A 1 102 ? 12.885 14.991 -17.571 1.00 54.97 102 VAL A O 1
ATOM 761 N N . SER A 1 103 ? 14.002 14.190 -19.349 1.00 57.22 103 SER A N 1
ATOM 762 C CA . SER A 1 103 ? 13.715 12.770 -19.123 1.00 57.22 103 SER A CA 1
ATOM 763 C C . SER A 1 103 ? 14.991 12.077 -18.662 1.00 57.22 103 SER A C 1
ATOM 765 O O . SER A 1 103 ? 15.981 12.085 -19.391 1.00 57.22 103 SER A O 1
ATOM 767 N N . GLY A 1 104 ? 14.965 11.495 -17.462 1.00 69.44 104 GLY A N 1
ATOM 768 C CA . GLY A 1 104 ? 15.949 10.475 -17.118 1.00 69.44 104 GLY A CA 1
ATOM 769 C C . GLY A 1 104 ? 15.649 9.183 -17.875 1.00 69.44 104 GLY A C 1
ATOM 770 O O . GLY A 1 104 ? 14.625 9.072 -18.555 1.00 69.44 104 GLY A O 1
ATOM 771 N N . ASP A 1 105 ? 16.565 8.236 -17.745 1.00 79.94 105 ASP A N 1
ATOM 772 C CA . ASP A 1 105 ? 16.489 6.920 -18.366 1.00 79.94 105 ASP A CA 1
ATOM 773 C C . ASP A 1 105 ? 15.281 6.086 -17.882 1.00 79.94 105 ASP A C 1
ATOM 775 O O . ASP A 1 105 ? 14.708 6.364 -16.814 1.00 79.94 105 ASP A O 1
ATOM 779 N N . SER A 1 106 ? 14.862 5.088 -18.668 1.00 86.06 106 SER A N 1
ATOM 780 C CA . SER A 1 106 ? 13.689 4.264 -18.358 1.00 86.06 106 SER A CA 1
ATOM 781 C C . SER A 1 106 ? 13.648 2.892 -19.038 1.00 86.06 106 SER A C 1
ATOM 783 O O . SER A 1 106 ? 13.493 2.796 -20.258 1.00 86.06 106 SER A O 1
ATOM 785 N N . ASP A 1 107 ? 13.576 1.845 -18.221 1.00 86.44 107 ASP A N 1
ATOM 786 C CA . ASP A 1 107 ? 13.566 0.447 -18.643 1.00 86.44 107 ASP A CA 1
ATOM 787 C C . ASP A 1 107 ? 12.148 -0.130 -18.654 1.00 86.44 107 ASP A C 1
ATOM 789 O O . ASP A 1 107 ? 11.331 0.138 -17.765 1.00 86.44 107 ASP A O 1
ATOM 793 N N . GLY A 1 108 ? 11.844 -0.978 -19.639 1.00 88.06 108 GLY A N 1
ATOM 794 C CA . GLY A 1 108 ? 10.533 -1.610 -19.786 1.00 88.06 108 GLY A CA 1
ATOM 795 C C . GLY A 1 108 ? 10.630 -3.116 -19.990 1.00 88.06 108 GLY A C 1
ATOM 796 O O . GLY A 1 108 ? 11.075 -3.562 -21.040 1.00 88.06 108 GLY A O 1
ATOM 797 N N . PHE A 1 109 ? 10.120 -3.895 -19.036 1.00 89.00 109 PHE A N 1
ATOM 798 C CA . PHE A 1 109 ? 10.172 -5.358 -19.038 1.00 89.00 109 PHE A CA 1
ATOM 799 C C . PHE A 1 109 ? 8.792 -5.967 -19.291 1.00 89.00 109 PHE A C 1
ATOM 801 O O . PHE A 1 109 ? 7.864 -5.768 -18.505 1.00 89.00 109 PHE A O 1
ATOM 808 N N . ALA A 1 110 ? 8.639 -6.741 -20.364 1.00 89.88 110 ALA A N 1
ATOM 809 C CA . ALA A 1 110 ? 7.403 -7.465 -20.644 1.00 89.88 110 ALA A CA 1
ATOM 810 C C . ALA A 1 110 ? 7.256 -8.680 -19.719 1.00 89.88 110 ALA A C 1
ATOM 812 O O . ALA A 1 110 ? 8.140 -9.531 -19.669 1.00 89.88 110 ALA A O 1
ATOM 813 N N . VAL A 1 111 ? 6.114 -8.794 -19.040 1.00 90.06 111 VAL A N 1
ATOM 814 C CA . VAL A 1 111 ? 5.775 -9.888 -18.117 1.00 90.06 111 VAL A CA 1
ATOM 815 C C . VAL A 1 111 ? 4.428 -10.487 -18.528 1.00 90.06 111 VAL A C 1
ATOM 817 O O . VAL A 1 111 ? 3.506 -9.756 -18.877 1.00 90.06 111 VAL A O 1
ATOM 820 N N . THR A 1 112 ? 4.289 -11.813 -18.495 1.00 92.12 112 THR A N 1
ATOM 821 C CA . THR A 1 112 ? 3.017 -12.508 -18.787 1.00 92.12 112 THR A CA 1
ATOM 822 C C . THR A 1 112 ? 2.506 -13.221 -17.542 1.00 92.12 112 THR A C 1
ATOM 824 O O . THR A 1 112 ? 3.309 -13.795 -16.812 1.00 92.12 112 THR A O 1
ATOM 827 N N . LEU A 1 113 ? 1.194 -13.197 -17.297 1.00 91.62 113 LEU A N 1
ATOM 828 C CA . LEU A 1 113 ? 0.549 -13.873 -16.167 1.00 91.62 113 LEU A CA 1
ATOM 829 C C . LEU A 1 113 ? -0.303 -15.046 -16.659 1.00 91.62 113 LEU A C 1
ATOM 831 O O . LEU A 1 113 ? -1.215 -14.846 -17.464 1.00 91.62 113 LEU A O 1
ATOM 835 N N . ASP A 1 114 ? -0.043 -16.246 -16.131 1.00 90.00 114 ASP A N 1
ATOM 836 C CA . ASP A 1 114 ? -0.775 -17.476 -16.488 1.00 90.00 114 ASP A CA 1
ATOM 837 C C . ASP A 1 114 ? -2.205 -17.530 -15.901 1.00 90.00 114 ASP A C 1
ATOM 839 O O . ASP A 1 114 ? -3.036 -18.330 -16.334 1.00 90.00 114 ASP A O 1
ATOM 843 N N . GLY A 1 115 ? -2.508 -16.700 -14.898 1.00 88.38 115 GLY A N 1
ATOM 844 C CA . GLY A 1 115 ? -3.762 -16.717 -14.141 1.00 88.38 115 GLY A CA 1
ATOM 845 C C . GLY A 1 115 ? -4.069 -15.366 -13.480 1.00 88.38 115 GLY A C 1
ATOM 846 O O . GLY A 1 115 ? -3.198 -14.496 -13.460 1.00 88.38 115 GLY A O 1
ATOM 847 N N . PRO A 1 116 ? -5.285 -15.163 -12.937 1.00 86.81 116 PRO A N 1
ATOM 848 C CA . PRO A 1 116 ? -5.578 -13.990 -12.122 1.00 86.81 116 PRO A CA 1
ATOM 849 C C . PRO A 1 116 ? -4.769 -14.057 -10.818 1.00 86.81 116 PRO A C 1
ATOM 851 O O . PRO A 1 116 ? -4.761 -15.095 -10.156 1.00 86.81 116 PRO A O 1
ATOM 854 N N . MET A 1 117 ? -4.078 -12.978 -10.448 1.00 87.19 117 MET A N 1
ATOM 855 C CA . MET A 1 117 ? -3.197 -12.963 -9.275 1.00 87.19 117 MET A CA 1
ATOM 856 C C . MET A 1 117 ? -2.997 -11.559 -8.691 1.00 87.19 117 MET A C 1
ATOM 858 O O . MET A 1 117 ? -3.145 -10.561 -9.393 1.00 87.19 117 MET A O 1
ATOM 862 N N . GLN A 1 118 ? -2.619 -11.476 -7.411 1.00 85.44 118 GLN A N 1
ATOM 863 C CA . GLN A 1 118 ? -2.108 -10.233 -6.817 1.00 85.44 118 GLN A CA 1
ATOM 864 C C . GLN A 1 118 ? -0.596 -10.147 -7.053 1.00 85.44 118 GLN A C 1
ATOM 866 O O . GLN A 1 118 ? 0.151 -11.002 -6.574 1.00 85.44 118 GLN A O 1
ATOM 871 N N . LEU A 1 119 ? -0.132 -9.117 -7.757 1.00 87.56 119 LEU A N 1
ATOM 872 C CA . LEU A 1 119 ? 1.289 -8.872 -8.000 1.00 87.56 119 LEU A CA 1
ATOM 873 C C . LEU A 1 119 ? 1.855 -7.842 -7.030 1.00 87.56 119 LEU A C 1
ATOM 875 O O . LEU A 1 119 ? 1.429 -6.690 -7.046 1.00 87.56 119 LEU A O 1
ATOM 879 N N . THR A 1 120 ? 2.874 -8.225 -6.266 1.00 87.06 120 THR A N 1
ATOM 880 C CA . THR A 1 120 ? 3.786 -7.281 -5.602 1.00 87.06 120 THR A CA 1
ATOM 881 C C . THR A 1 120 ? 5.075 -7.163 -6.402 1.00 87.06 120 THR A C 1
ATOM 883 O O . THR A 1 120 ? 5.584 -8.168 -6.894 1.00 87.06 120 THR A O 1
ATOM 886 N N . ALA A 1 121 ? 5.628 -5.955 -6.504 1.00 89.19 121 ALA A N 1
ATOM 887 C CA . ALA A 1 121 ? 6.914 -5.714 -7.153 1.00 89.19 121 ALA A CA 1
ATOM 888 C C . ALA A 1 121 ? 7.793 -4.805 -6.287 1.00 89.19 121 ALA A C 1
ATOM 890 O O . ALA A 1 121 ? 7.425 -3.674 -5.992 1.00 89.19 121 ALA A O 1
ATOM 891 N N . THR A 1 122 ? 8.954 -5.290 -5.864 1.00 88.31 122 THR A N 1
ATOM 892 C CA . THR A 1 122 ? 9.854 -4.582 -4.950 1.00 88.31 122 THR A CA 1
ATOM 893 C C . THR A 1 122 ? 11.080 -4.068 -5.690 1.00 88.31 122 THR A C 1
ATOM 895 O O . THR A 1 122 ? 11.967 -4.855 -6.008 1.00 88.31 122 THR A O 1
ATOM 898 N N . LEU A 1 123 ? 11.140 -2.756 -5.932 1.00 89.31 123 LEU A N 1
ATOM 899 C CA . LEU A 1 123 ? 12.316 -2.043 -6.434 1.00 89.31 123 LEU A CA 1
ATOM 900 C C . LEU A 1 123 ? 13.311 -1.803 -5.289 1.00 89.31 123 LEU A C 1
ATOM 902 O O . LEU A 1 123 ? 12.962 -1.220 -4.265 1.00 89.31 123 LEU A O 1
ATOM 906 N N . LYS A 1 124 ? 14.567 -2.190 -5.480 1.00 90.56 124 LYS A N 1
ATOM 907 C CA . LYS A 1 124 ? 15.700 -1.902 -4.595 1.00 90.56 124 LYS A CA 1
ATOM 908 C C . LYS A 1 124 ? 16.770 -1.173 -5.383 1.00 90.56 124 LYS A C 1
ATOM 910 O O . LYS A 1 124 ? 17.057 -1.559 -6.510 1.00 90.56 124 LYS A O 1
ATOM 915 N N . TRP A 1 125 ? 17.395 -0.168 -4.786 1.00 89.81 125 TRP A N 1
ATOM 916 C CA . TRP A 1 125 ? 18.488 0.563 -5.423 1.00 89.81 125 TRP A CA 1
ATOM 917 C C . TRP A 1 125 ? 19.435 1.160 -4.389 1.00 89.81 125 TRP A C 1
ATOM 919 O O . TRP A 1 125 ? 19.073 1.400 -3.231 1.00 89.81 125 TRP A O 1
ATOM 929 N N . VAL A 1 126 ? 20.660 1.442 -4.825 1.00 83.62 126 VAL A N 1
ATOM 930 C CA . VAL A 1 126 ? 21.596 2.265 -4.055 1.00 83.62 126 VAL A CA 1
ATOM 931 C C . VAL A 1 126 ? 21.280 3.734 -4.359 1.00 83.62 126 VAL A C 1
ATOM 933 O O . VAL A 1 126 ? 21.223 4.101 -5.528 1.00 83.62 126 VAL A O 1
ATOM 936 N N . PRO A 1 127 ? 21.046 4.600 -3.358 1.00 70.19 127 PRO A N 1
ATOM 937 C CA . PRO A 1 127 ? 20.670 5.990 -3.605 1.00 70.19 127 PRO A CA 1
ATOM 938 C C . PRO A 1 127 ? 21.773 6.807 -4.281 1.00 70.19 127 PRO A C 1
ATOM 940 O O . PRO A 1 127 ? 22.927 6.779 -3.856 1.00 70.19 127 PRO A O 1
ATOM 943 N N . SER A 1 128 ? 21.365 7.660 -5.221 1.00 76.31 128 SER A N 1
ATOM 944 C CA . SER A 1 128 ? 22.156 8.790 -5.709 1.00 76.31 128 SER A CA 1
ATOM 945 C C . SER A 1 128 ? 21.459 10.110 -5.331 1.00 76.31 128 SER A C 1
ATOM 947 O O . SER A 1 128 ? 20.241 10.222 -5.518 1.00 76.31 128 SER A O 1
ATOM 949 N N . PRO A 1 129 ? 22.161 11.112 -4.758 1.00 78.94 129 PRO A N 1
ATOM 950 C CA . PRO A 1 129 ? 21.550 12.382 -4.368 1.00 78.94 129 PRO A CA 1
ATOM 951 C C . PRO A 1 129 ? 20.839 13.082 -5.533 1.00 78.94 129 PRO A C 1
ATOM 953 O O . PRO A 1 129 ? 21.407 13.251 -6.607 1.00 78.94 129 PRO A O 1
ATOM 956 N N . GLY A 1 130 ? 19.600 13.526 -5.309 1.00 76.56 130 GLY A N 1
ATOM 957 C CA . GLY A 1 130 ? 18.808 14.230 -6.325 1.00 76.56 130 GLY A CA 1
ATOM 958 C C . GLY A 1 130 ? 18.167 13.336 -7.393 1.00 76.56 130 GLY A C 1
ATOM 959 O O . GLY A 1 130 ? 17.576 13.870 -8.326 1.00 76.56 130 GLY A O 1
ATOM 960 N N . THR A 1 131 ? 18.249 12.008 -7.254 1.00 77.25 131 THR A N 1
ATOM 961 C CA . THR A 1 131 ? 17.533 11.060 -8.119 1.00 77.25 131 THR A CA 1
ATOM 962 C C . THR A 1 131 ? 16.196 10.662 -7.493 1.00 77.25 131 THR A C 1
ATOM 964 O O . THR A 1 131 ? 16.136 10.261 -6.330 1.00 77.25 131 THR A O 1
ATOM 967 N N . GLU A 1 132 ? 15.126 10.755 -8.275 1.00 84.38 132 GLU A N 1
ATOM 968 C CA . GLU A 1 132 ? 13.801 10.216 -7.963 1.00 84.38 132 GLU A CA 1
ATOM 969 C C . GLU A 1 132 ? 13.568 8.997 -8.862 1.00 84.38 132 GLU A C 1
ATOM 971 O O . GLU A 1 132 ? 13.754 9.089 -10.073 1.00 84.38 132 GLU A O 1
ATOM 976 N N . LEU A 1 133 ? 13.204 7.853 -8.282 1.00 86.06 133 LEU A N 1
ATOM 977 C CA . LEU A 1 133 ? 12.856 6.647 -9.033 1.00 86.06 133 LEU A CA 1
ATOM 978 C C . LEU A 1 133 ? 11.358 6.426 -9.043 1.00 86.06 133 LEU A C 1
ATOM 980 O O . LEU A 1 133 ? 10.674 6.690 -8.053 1.00 86.06 133 LEU A O 1
ATOM 984 N N . SER A 1 134 ? 10.876 5.855 -10.139 1.00 87.06 134 SER A N 1
ATOM 985 C CA . SER A 1 134 ? 9.524 5.338 -10.252 1.00 87.06 134 SER A CA 1
ATOM 986 C C . SER A 1 134 ? 9.511 3.882 -10.703 1.00 87.06 134 SER A C 1
ATOM 988 O O . SER A 1 134 ? 10.352 3.458 -11.494 1.00 87.06 134 SER A O 1
ATOM 990 N N . LEU A 1 135 ? 8.538 3.128 -10.194 1.00 90.25 135 LEU A N 1
ATOM 991 C CA . LEU A 1 135 ? 8.209 1.780 -10.645 1.00 90.25 135 LEU A CA 1
ATOM 992 C C . LEU A 1 135 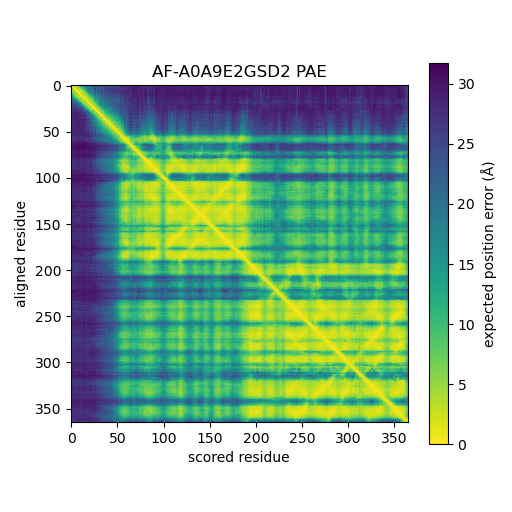? 6.721 1.746 -10.992 1.00 90.25 135 LEU A C 1
ATOM 994 O O . LEU A 1 135 ? 5.877 2.085 -10.162 1.00 90.25 135 LEU A O 1
ATOM 998 N N . THR A 1 136 ? 6.402 1.368 -12.224 1.00 89.31 136 THR A N 1
ATOM 999 C CA . THR A 1 136 ? 5.037 1.337 -12.752 1.00 89.31 136 THR A CA 1
ATOM 1000 C C . THR A 1 136 ? 4.719 -0.030 -13.336 1.00 89.31 136 THR A C 1
ATOM 1002 O O . THR A 1 136 ? 5.493 -0.565 -14.122 1.00 89.31 136 THR A O 1
ATOM 1005 N N . LEU A 1 137 ? 3.549 -0.571 -13.006 1.00 90.69 137 LEU A N 1
ATOM 1006 C CA . LEU A 1 137 ? 2.974 -1.720 -13.695 1.00 90.69 137 LEU A CA 1
ATOM 1007 C C . LEU A 1 137 ? 1.948 -1.209 -14.710 1.00 90.69 137 LEU A C 1
ATOM 1009 O O . LEU A 1 137 ? 0.943 -0.605 -14.334 1.00 90.69 137 LEU A O 1
ATOM 1013 N N . LEU A 1 138 ? 2.202 -1.456 -15.991 1.00 90.38 138 LEU A N 1
ATOM 1014 C CA . LEU A 1 138 ? 1.327 -1.126 -17.113 1.00 90.38 138 LEU A CA 1
ATOM 1015 C C . LEU A 1 138 ? 0.656 -2.404 -17.641 1.00 90.38 138 LEU A C 1
ATOM 1017 O O . LEU A 1 138 ? 1.268 -3.472 -17.656 1.00 90.38 138 LEU A O 1
ATOM 1021 N N . ARG A 1 139 ? -0.567 -2.296 -18.163 1.00 91.81 139 ARG A N 1
ATOM 1022 C CA . ARG A 1 139 ? -1.145 -3.307 -19.069 1.00 91.81 139 ARG A CA 1
ATOM 1023 C C . ARG A 1 139 ? -0.381 -3.330 -20.404 1.00 91.81 139 ARG A C 1
ATOM 1025 O O . ARG A 1 139 ? 0.320 -2.376 -20.739 1.00 91.81 139 ARG A O 1
ATOM 1032 N N . ALA A 1 140 ? -0.577 -4.371 -21.216 1.00 88.69 140 ALA A N 1
ATOM 1033 C CA . ALA A 1 140 ? -0.036 -4.440 -22.582 1.00 88.69 140 ALA A CA 1
ATOM 1034 C C . ALA A 1 140 ? -0.426 -3.248 -23.489 1.00 88.69 140 ALA A C 1
ATOM 1036 O O . ALA A 1 140 ? 0.316 -2.918 -24.410 1.00 88.69 140 ALA A O 1
ATOM 1037 N N . ASP A 1 141 ? -1.554 -2.578 -23.223 1.00 88.81 141 ASP A N 1
ATOM 1038 C CA . ASP A 1 141 ? -1.992 -1.355 -23.921 1.00 88.81 141 ASP A CA 1
ATOM 1039 C C . ASP A 1 141 ? -1.331 -0.058 -23.396 1.00 88.81 141 ASP A C 1
ATOM 1041 O O . ASP A 1 141 ? -1.686 1.038 -23.827 1.00 88.81 141 ASP A O 1
ATOM 1045 N N . ARG A 1 142 ? -0.354 -0.182 -22.484 1.00 85.12 142 ARG A N 1
ATOM 1046 C CA . ARG A 1 142 ? 0.345 0.897 -21.761 1.00 85.12 142 ARG A CA 1
ATOM 1047 C C . ARG A 1 142 ? -0.529 1.707 -20.789 1.00 85.12 142 ARG A C 1
ATOM 1049 O O . ARG A 1 142 ? -0.054 2.710 -20.261 1.00 85.12 142 ARG A O 1
ATOM 1056 N N . THR A 1 143 ? -1.745 1.262 -20.461 1.00 86.19 143 THR A N 1
ATOM 1057 C CA . THR A 1 143 ? -2.530 1.838 -19.353 1.00 86.19 143 THR A CA 1
ATOM 1058 C C . THR A 1 143 ? -1.869 1.494 -18.012 1.00 86.19 143 THR A C 1
ATOM 1060 O O . THR A 1 143 ? -1.689 0.302 -17.732 1.00 86.19 143 THR A O 1
ATOM 1063 N N . PRO A 1 144 ? -1.534 2.473 -17.150 1.00 85.25 144 PRO A N 1
ATOM 1064 C CA . PRO A 1 144 ? -1.050 2.191 -15.802 1.00 85.25 144 PRO A CA 1
ATOM 1065 C C . PRO A 1 144 ? -2.103 1.466 -14.963 1.00 85.25 144 PRO A C 1
ATOM 1067 O O . PRO A 1 144 ? -3.258 1.879 -14.910 1.00 85.25 144 PRO A O 1
ATOM 1070 N N . LEU A 1 145 ? -1.693 0.392 -14.287 1.00 82.75 145 LEU A N 1
ATOM 1071 C CA . LEU A 1 145 ? -2.445 -0.187 -13.173 1.00 82.75 145 LEU A CA 1
ATOM 1072 C C . LEU A 1 145 ? -2.015 0.405 -11.834 1.00 82.75 145 LEU A C 1
ATOM 1074 O O . LEU A 1 145 ? -2.840 0.565 -10.942 1.00 82.75 145 LEU A O 1
ATOM 1078 N N . SER A 1 146 ? -0.721 0.682 -11.671 1.00 83.62 146 SER A N 1
ATOM 1079 C CA . SER A 1 146 ? -0.191 1.278 -10.449 1.00 83.62 146 SER A CA 1
ATOM 1080 C C . SER A 1 146 ? 1.198 1.863 -10.691 1.00 83.62 146 SER A C 1
ATOM 1082 O O . SER A 1 146 ? 2.007 1.255 -11.394 1.00 83.62 146 SER A O 1
ATOM 1084 N N . THR A 1 147 ? 1.475 3.019 -10.091 1.00 83.00 147 THR A N 1
ATOM 1085 C CA . THR A 1 147 ? 2.757 3.733 -10.161 1.00 83.00 147 THR A CA 1
ATOM 1086 C C . THR A 1 147 ? 3.189 4.109 -8.753 1.00 83.00 147 THR A C 1
ATOM 1088 O O . THR A 1 147 ? 2.412 4.686 -7.998 1.00 83.00 147 THR A O 1
ATOM 1091 N N . PHE A 1 148 ? 4.451 3.848 -8.426 1.00 80.56 148 PHE A N 1
ATOM 1092 C CA . PHE A 1 148 ? 5.091 4.311 -7.199 1.00 80.56 148 PHE A CA 1
ATOM 1093 C C . PHE A 1 148 ? 6.286 5.182 -7.536 1.00 80.56 148 PHE A C 1
ATOM 1095 O O . PHE A 1 148 ? 6.973 4.929 -8.521 1.00 80.56 148 PHE A O 1
ATOM 1102 N N . VAL A 1 149 ? 6.534 6.193 -6.706 1.00 80.31 149 VAL A N 1
ATOM 1103 C CA . VAL A 1 149 ? 7.632 7.151 -6.869 1.00 80.31 149 VAL A CA 1
ATOM 1104 C C . VAL A 1 149 ? 8.322 7.351 -5.520 1.00 80.31 149 VAL A C 1
ATOM 1106 O O . VAL A 1 149 ? 7.651 7.540 -4.506 1.00 80.31 149 VAL A O 1
ATOM 1109 N N . SER A 1 150 ? 9.655 7.318 -5.489 1.00 77.00 150 SER A N 1
ATOM 1110 C CA . SER A 1 150 ? 10.454 7.595 -4.293 1.00 77.00 150 SER A CA 1
ATOM 1111 C C . SER A 1 150 ? 11.740 8.347 -4.622 1.00 77.00 150 SER A C 1
ATOM 1113 O O . SER A 1 150 ? 12.524 7.946 -5.478 1.00 77.00 150 SER A O 1
ATOM 1115 N N . SER A 1 151 ? 12.006 9.397 -3.849 1.00 68.12 151 SER A N 1
ATOM 1116 C CA . SER A 1 151 ? 13.289 10.110 -3.783 1.00 68.12 151 SER A CA 1
ATOM 1117 C C . SER A 1 151 ? 14.148 9.687 -2.578 1.00 68.12 151 SER A C 1
ATOM 1119 O O . SER A 1 151 ? 15.186 10.289 -2.300 1.00 68.12 151 SER A O 1
ATOM 1121 N N . ARG A 1 152 ? 13.724 8.659 -1.826 1.00 70.69 152 ARG A N 1
ATOM 1122 C CA . ARG A 1 152 ? 14.427 8.137 -0.644 1.00 70.69 152 ARG A CA 1
ATOM 1123 C C . ARG A 1 152 ? 15.037 6.771 -0.922 1.00 70.69 152 ARG A C 1
ATOM 1125 O O . ARG A 1 152 ? 14.345 5.882 -1.398 1.00 70.69 152 ARG A O 1
ATOM 1132 N N . ALA A 1 153 ? 16.301 6.625 -0.535 1.00 65.12 153 ALA A N 1
ATOM 1133 C CA . ALA A 1 153 ? 17.084 5.394 -0.572 1.00 65.12 153 ALA A CA 1
ATOM 1134 C C . ALA A 1 153 ? 16.347 4.132 -0.095 1.00 65.12 153 ALA A C 1
ATOM 1136 O O . ALA A 1 153 ? 15.682 4.169 0.942 1.00 65.12 153 ALA A O 1
ATOM 1137 N N . GLY A 1 154 ? 16.630 2.997 -0.742 1.00 76.31 154 GLY A N 1
ATOM 1138 C CA . GLY A 1 154 ? 16.433 1.672 -0.157 1.00 76.31 154 GLY A CA 1
ATOM 1139 C C . GLY A 1 154 ? 15.536 0.758 -0.981 1.00 76.31 154 GLY A C 1
ATOM 1140 O O . GLY A 1 154 ? 15.883 0.382 -2.096 1.00 76.31 154 GLY A O 1
ATOM 1141 N N . GLU A 1 155 ? 14.428 0.343 -0.369 1.00 79.81 155 GLU A N 1
ATOM 1142 C CA . GLU A 1 155 ? 13.495 -0.657 -0.886 1.00 79.81 155 GLU A CA 1
ATOM 1143 C C . GLU A 1 155 ? 12.092 -0.037 -0.988 1.00 79.81 155 GLU A C 1
ATOM 1145 O O . GLU A 1 155 ? 11.531 0.421 0.008 1.00 79.81 155 GLU A O 1
ATOM 1150 N N . LEU A 1 156 ? 11.533 -0.022 -2.197 1.00 74.69 156 LEU A N 1
ATOM 1151 C CA . LEU A 1 156 ? 10.194 0.450 -2.534 1.00 74.69 156 LEU A CA 1
ATOM 1152 C C . LEU A 1 156 ? 9.376 -0.747 -3.014 1.00 74.69 156 LEU A C 1
ATOM 1154 O O . LEU A 1 156 ? 9.616 -1.274 -4.097 1.00 74.69 156 LEU A O 1
ATOM 1158 N N . THR A 1 157 ? 8.398 -1.174 -2.222 1.00 77.69 157 THR A N 1
ATOM 1159 C CA . THR A 1 157 ? 7.480 -2.246 -2.625 1.00 77.69 157 THR A CA 1
ATOM 1160 C C . THR A 1 157 ? 6.206 -1.645 -3.203 1.00 77.69 157 THR A C 1
ATOM 1162 O O . THR A 1 157 ? 5.454 -0.984 -2.487 1.00 77.69 157 THR A O 1
ATOM 1165 N N . MET A 1 158 ? 5.971 -1.884 -4.497 1.00 75.38 158 MET A N 1
ATOM 1166 C CA . MET A 1 158 ? 4.673 -1.671 -5.127 1.00 75.38 158 MET A CA 1
ATOM 1167 C C . MET A 1 158 ? 3.609 -2.450 -4.384 1.00 75.38 158 MET A C 1
ATOM 1169 O O . MET A 1 158 ? 3.823 -3.581 -3.936 1.00 75.38 158 MET A O 1
ATOM 1173 N N . TRP A 1 159 ? 2.431 -1.857 -4.326 1.00 69.06 159 TRP A N 1
ATOM 1174 C CA . TRP A 1 159 ? 1.305 -2.488 -3.678 1.00 69.06 159 TRP A CA 1
ATOM 1175 C C . TRP A 1 159 ? 0.808 -3.678 -4.499 1.00 69.06 159 TRP A C 1
ATOM 1177 O O . TRP A 1 159 ? 0.935 -3.665 -5.722 1.00 69.06 159 TRP A O 1
ATOM 1187 N N . PRO A 1 160 ? 0.227 -4.691 -3.842 1.00 80.31 160 PRO A N 1
ATOM 1188 C CA . PRO A 1 160 ? -0.433 -5.801 -4.506 1.00 80.31 160 PRO A CA 1
ATOM 1189 C C . PRO A 1 160 ? -1.540 -5.306 -5.439 1.00 80.31 160 PRO A C 1
ATOM 1191 O O . PRO A 1 160 ? -2.603 -4.858 -4.993 1.00 80.31 160 PRO A O 1
ATOM 1194 N N . VAL A 1 161 ? -1.259 -5.397 -6.736 1.00 81.31 161 VAL A N 1
ATOM 1195 C CA . VAL A 1 161 ? -2.193 -5.089 -7.817 1.00 81.31 161 VAL A CA 1
ATOM 1196 C C . VAL A 1 161 ? -2.898 -6.370 -8.228 1.00 81.31 161 VAL A C 1
ATOM 1198 O O . VAL A 1 161 ? -2.244 -7.360 -8.554 1.00 81.31 161 VAL A O 1
ATOM 1201 N N . GLU A 1 162 ? -4.227 -6.340 -8.280 1.00 84.44 162 GLU A N 1
ATOM 1202 C CA . GLU A 1 162 ? -4.993 -7.437 -8.859 1.00 84.44 162 GLU A CA 1
ATOM 1203 C C . GLU A 1 162 ? -4.891 -7.382 -10.384 1.00 84.44 162 GLU A C 1
ATOM 1205 O O . GLU A 1 162 ? -5.345 -6.434 -11.028 1.00 84.44 162 GLU A O 1
ATOM 1210 N N . ALA A 1 163 ? -4.252 -8.396 -10.958 1.00 87.81 163 ALA A N 1
ATOM 1211 C CA . ALA A 1 163 ? -3.992 -8.499 -12.379 1.00 87.81 163 ALA A CA 1
ATOM 1212 C C . ALA A 1 163 ? -4.682 -9.745 -12.946 1.00 87.81 163 ALA A C 1
ATOM 1214 O O . ALA A 1 163 ? -4.608 -10.836 -12.380 1.00 87.81 163 ALA A O 1
ATOM 1215 N N . ALA A 1 164 ? -5.375 -9.569 -14.069 1.00 90.75 164 ALA A N 1
ATOM 1216 C CA . ALA A 1 164 ? -5.984 -10.652 -14.832 1.00 90.75 164 ALA A CA 1
ATOM 1217 C C . ALA A 1 164 ? -4.904 -11.444 -15.607 1.00 90.75 164 ALA A C 1
ATOM 1219 O O . ALA A 1 164 ? -3.792 -10.944 -15.778 1.00 90.75 164 ALA A O 1
ATOM 1220 N N . PRO A 1 165 ? -5.203 -12.648 -16.133 1.00 93.38 165 PRO A N 1
ATOM 1221 C CA . PRO A 1 165 ? -4.299 -13.317 -17.067 1.00 93.38 165 PRO A CA 1
ATOM 1222 C C . PRO A 1 165 ? -4.021 -12.419 -18.280 1.00 93.38 165 PRO A C 1
ATOM 1224 O O . PRO A 1 165 ? -4.955 -11.855 -18.856 1.00 93.38 165 PRO A O 1
ATOM 1227 N N . GLY A 1 166 ? -2.760 -12.298 -18.695 1.00 93.56 166 GLY A N 1
ATOM 1228 C CA . GLY A 1 166 ? -2.396 -11.439 -19.824 1.00 93.56 166 GLY A CA 1
ATOM 1229 C C . GLY A 1 166 ? -0.969 -10.902 -19.791 1.00 93.56 166 GLY A C 1
ATOM 1230 O O . GLY A 1 166 ? -0.155 -11.292 -18.956 1.00 93.56 166 GLY A O 1
ATOM 1231 N N . GLY A 1 167 ? -0.676 -10.011 -20.742 1.00 92.44 167 GLY A N 1
ATOM 1232 C CA . GLY A 1 167 ? 0.603 -9.312 -20.856 1.00 92.44 167 GLY A CA 1
ATOM 1233 C C . GLY A 1 167 ? 0.607 -7.969 -20.124 1.00 92.44 167 GLY A C 1
ATOM 1234 O O . GLY A 1 167 ? -0.359 -7.203 -20.185 1.00 92.44 167 GLY A O 1
ATOM 1235 N N . TYR A 1 168 ? 1.728 -7.683 -19.477 1.00 92.69 168 TYR A N 1
ATOM 1236 C CA . TYR A 1 168 ? 2.003 -6.492 -18.683 1.00 92.69 168 TYR A CA 1
ATOM 1237 C C . TYR A 1 168 ? 3.398 -5.961 -19.004 1.00 92.69 168 TYR A C 1
ATOM 1239 O O . TYR A 1 168 ? 4.242 -6.689 -19.528 1.00 92.69 168 TYR A O 1
ATOM 1247 N N . ILE A 1 169 ? 3.647 -4.697 -18.679 1.00 91.38 169 ILE A N 1
ATOM 1248 C CA . ILE A 1 169 ? 4.975 -4.089 -18.754 1.00 91.38 169 ILE A CA 1
ATOM 1249 C C . ILE A 1 169 ? 5.308 -3.551 -17.368 1.00 91.38 169 ILE A C 1
ATOM 1251 O O . ILE A 1 169 ? 4.576 -2.724 -16.826 1.00 91.38 169 ILE A O 1
ATOM 1255 N N . LEU A 1 170 ? 6.408 -4.024 -16.796 1.00 91.38 170 LEU A N 1
ATOM 1256 C CA . LEU A 1 170 ? 7.005 -3.441 -15.608 1.00 91.38 170 LEU A CA 1
ATOM 1257 C C . LEU A 1 170 ? 7.992 -2.366 -16.063 1.00 91.38 170 LEU A C 1
ATOM 1259 O O . LEU A 1 170 ? 8.943 -2.667 -16.775 1.00 91.38 170 LEU A O 1
ATOM 1263 N N . HIS A 1 171 ? 7.732 -1.120 -15.695 1.00 90.94 171 HIS A N 1
ATOM 1264 C CA . HIS A 1 171 ? 8.461 0.051 -16.164 1.00 90.94 171 HIS A CA 1
ATOM 1265 C C . HIS A 1 171 ? 9.184 0.720 -14.996 1.00 90.94 171 HIS A C 1
ATOM 1267 O O . HIS A 1 171 ? 8.538 1.170 -14.044 1.00 90.94 171 HIS A O 1
ATOM 1273 N N . VAL A 1 172 ? 10.511 0.776 -15.066 1.00 90.38 172 VAL A N 1
ATOM 1274 C CA . VAL A 1 172 ? 11.379 1.458 -14.099 1.00 90.38 172 VAL A CA 1
ATOM 1275 C C . VAL A 1 172 ? 11.834 2.752 -14.754 1.00 90.38 172 VAL A C 1
ATOM 1277 O O . VAL A 1 172 ? 12.284 2.715 -15.887 1.00 90.38 172 VAL A O 1
ATOM 1280 N N . ALA A 1 173 ? 11.715 3.900 -14.092 1.00 88.75 173 ALA A N 1
ATOM 1281 C CA . ALA A 1 173 ? 12.198 5.150 -14.679 1.00 88.75 173 ALA A CA 1
ATOM 1282 C C . ALA A 1 173 ? 12.834 6.071 -13.648 1.00 88.75 173 ALA A C 1
ATOM 1284 O O . ALA A 1 173 ? 12.287 6.279 -12.556 1.00 88.75 173 ALA A O 1
ATOM 1285 N N . GLY A 1 174 ? 13.971 6.645 -14.033 1.00 86.12 174 GLY A N 1
ATOM 1286 C CA . GLY A 1 174 ? 14.683 7.666 -13.288 1.00 86.12 174 GLY A CA 1
ATOM 1287 C C . GLY A 1 174 ? 14.237 9.071 -13.669 1.00 86.12 174 GLY A C 1
ATOM 1288 O O . GLY A 1 174 ? 13.928 9.382 -14.816 1.00 86.12 174 GLY A O 1
ATOM 1289 N N . LYS A 1 175 ? 14.238 9.964 -12.685 1.00 82.12 175 LYS A N 1
ATOM 1290 C CA . LYS A 1 175 ? 14.028 11.395 -12.875 1.00 82.12 175 LYS A CA 1
ATOM 1291 C C . LYS A 1 175 ? 15.137 12.171 -12.181 1.00 82.12 175 LYS A C 1
ATOM 1293 O O . LYS A 1 175 ? 15.492 11.904 -11.031 1.00 82.12 175 LYS A O 1
ATOM 1298 N N . GLY A 1 176 ? 15.655 13.157 -12.905 1.00 73.62 176 GLY A N 1
ATOM 1299 C CA . GLY A 1 176 ? 16.934 13.802 -12.631 1.00 73.62 176 GLY A CA 1
ATOM 1300 C C . GLY A 1 176 ? 17.949 13.412 -13.705 1.00 73.62 176 GLY A C 1
ATOM 1301 O O . GLY A 1 176 ? 17.584 12.831 -14.722 1.00 73.62 176 GLY A O 1
ATOM 1302 N N . ASN A 1 177 ? 19.218 13.731 -13.467 1.00 67.88 177 ASN A N 1
ATOM 1303 C CA . ASN A 1 177 ? 20.340 13.243 -14.266 1.00 67.88 177 ASN A CA 1
ATOM 1304 C C . ASN A 1 177 ? 21.148 12.278 -13.379 1.00 67.88 177 ASN A C 1
ATOM 1306 O O . ASN A 1 177 ? 22.095 12.725 -12.721 1.00 67.88 177 ASN A O 1
ATOM 1310 N N . PRO A 1 178 ? 20.705 11.016 -13.221 1.00 66.06 178 PRO A N 1
ATOM 1311 C CA . PRO A 1 178 ? 21.416 10.055 -12.397 1.00 66.06 178 PRO A CA 1
ATOM 1312 C C . PRO A 1 178 ? 22.770 9.735 -13.037 1.00 66.06 178 PRO A C 1
ATOM 1314 O O . PRO A 1 178 ? 22.869 9.435 -14.221 1.00 66.06 178 PRO A O 1
ATOM 1317 N N . ALA A 1 179 ? 23.829 9.734 -12.229 1.00 75.94 179 ALA A N 1
ATOM 1318 C CA . ALA A 1 179 ? 24.950 8.854 -12.537 1.00 75.94 179 ALA A CA 1
ATOM 1319 C C . ALA A 1 179 ? 24.452 7.401 -12.447 1.00 75.94 179 ALA A C 1
ATOM 1321 O O . ALA A 1 179 ? 23.626 7.124 -11.575 1.00 75.94 179 ALA A O 1
ATOM 1322 N N . ALA A 1 180 ? 24.980 6.521 -13.308 1.00 85.12 180 ALA A N 1
ATOM 1323 C CA . ALA A 1 180 ? 24.572 5.120 -13.462 1.00 85.12 180 ALA A CA 1
ATOM 1324 C C . ALA A 1 180 ? 24.120 4.458 -12.146 1.00 85.12 180 ALA A C 1
ATOM 1326 O O . ALA A 1 180 ? 24.887 4.339 -11.184 1.00 85.12 180 ALA A O 1
ATOM 1327 N N . LEU A 1 181 ? 22.852 4.055 -12.118 1.00 86.19 181 LEU A N 1
ATOM 1328 C CA . LEU A 1 181 ? 22.095 3.712 -10.926 1.00 86.19 181 LEU A CA 1
ATOM 1329 C C . LEU A 1 181 ? 21.560 2.282 -11.035 1.00 86.19 181 LEU A C 1
ATOM 1331 O O . LEU A 1 181 ? 20.451 2.041 -11.515 1.00 86.19 181 LEU A O 1
ATOM 1335 N N . SER A 1 182 ? 22.349 1.319 -10.563 1.00 89.88 182 SER A N 1
ATOM 1336 C CA . SER A 1 182 ? 21.927 -0.082 -10.552 1.00 89.88 182 SER A CA 1
ATOM 1337 C C . SER A 1 182 ? 20.751 -0.320 -9.606 1.00 89.88 182 SER A C 1
ATOM 1339 O O . SER A 1 182 ? 20.741 0.154 -8.461 1.00 89.88 182 SER A O 1
ATOM 1341 N N . TYR A 1 183 ? 19.792 -1.115 -10.069 1.00 90.81 183 TYR A N 1
ATOM 1342 C CA . TYR A 1 183 ? 18.611 -1.495 -9.305 1.00 90.81 183 TYR A CA 1
ATOM 1343 C C . TYR A 1 183 ? 18.264 -2.983 -9.473 1.00 90.81 183 TYR A C 1
ATOM 1345 O O . TYR A 1 183 ? 18.729 -3.672 -10.382 1.00 90.81 183 TYR A O 1
ATOM 1353 N N . GLU A 1 184 ? 17.414 -3.480 -8.578 1.00 93.12 184 GLU A N 1
ATOM 1354 C CA . GLU A 1 184 ? 16.797 -4.805 -8.632 1.00 93.12 184 GLU A CA 1
ATOM 1355 C C . GLU A 1 184 ? 15.280 -4.655 -8.460 1.00 93.12 184 GLU A C 1
ATOM 1357 O O . GLU A 1 184 ? 14.845 -4.039 -7.491 1.00 93.12 184 GLU A O 1
ATOM 1362 N N . VAL A 1 185 ? 14.466 -5.233 -9.345 1.00 91.75 185 VAL A N 1
ATOM 1363 C CA . VAL A 1 185 ? 13.022 -5.396 -9.124 1.00 91.75 185 VAL A CA 1
ATOM 1364 C C . VAL A 1 185 ? 12.692 -6.858 -8.867 1.00 91.75 185 VAL A C 1
ATOM 1366 O O . VAL A 1 185 ? 12.985 -7.728 -9.683 1.00 91.75 185 VAL A O 1
ATOM 1369 N N . VAL A 1 186 ? 12.046 -7.139 -7.740 1.00 91.19 186 VAL A N 1
ATOM 1370 C CA . VAL A 1 186 ? 11.561 -8.477 -7.385 1.00 91.19 186 VAL A CA 1
ATOM 1371 C C . VAL A 1 186 ? 10.046 -8.510 -7.536 1.00 91.19 186 VAL A C 1
ATOM 1373 O O . VAL A 1 186 ? 9.346 -7.935 -6.708 1.00 91.19 186 VAL A O 1
ATOM 1376 N N . VAL A 1 187 ? 9.536 -9.167 -8.577 1.00 90.25 187 VAL A N 1
ATOM 1377 C CA . VAL A 1 187 ? 8.096 -9.357 -8.803 1.00 90.25 187 VAL A CA 1
ATOM 1378 C C . VAL A 1 187 ? 7.677 -10.734 -8.303 1.00 90.25 187 VAL A C 1
ATOM 1380 O O . VAL A 1 187 ? 8.267 -11.745 -8.680 1.00 90.25 187 VAL A O 1
ATOM 1383 N N . SER A 1 188 ? 6.641 -10.799 -7.475 1.00 88.06 188 SER A N 1
ATOM 1384 C CA . SER A 1 188 ? 6.122 -12.050 -6.923 1.00 88.06 188 SER A CA 1
ATOM 1385 C C . SER A 1 188 ? 4.600 -12.045 -6.848 1.00 88.06 188 SER A C 1
ATOM 1387 O O . SER A 1 188 ? 3.962 -10.996 -6.723 1.00 88.06 188 SER A O 1
ATOM 1389 N N . HIS A 1 189 ? 4.012 -13.243 -6.864 1.00 85.19 189 HIS A N 1
ATOM 1390 C CA . HIS A 1 189 ? 2.655 -13.416 -6.358 1.00 85.19 189 HIS A CA 1
ATOM 1391 C C . HIS A 1 189 ? 2.625 -13.058 -4.865 1.00 85.19 189 HIS A C 1
ATOM 1393 O O . HIS A 1 189 ? 3.437 -13.577 -4.096 1.00 85.19 189 HIS A O 1
ATOM 1399 N N . SER A 1 190 ? 1.681 -12.215 -4.450 1.00 77.81 190 SER A N 1
ATOM 1400 C CA . SER A 1 190 ? 1.371 -12.002 -3.037 1.00 77.81 190 SER A CA 1
ATOM 1401 C C . SER A 1 190 ? 0.144 -12.837 -2.651 1.00 77.81 190 SER A C 1
ATOM 1403 O O . SER A 1 190 ? -0.982 -12.417 -2.925 1.00 77.81 190 SER A O 1
ATOM 1405 N N . PRO A 1 191 ? 0.316 -14.008 -2.002 1.00 66.50 191 PRO A N 1
ATOM 1406 C CA . PRO A 1 191 ? -0.812 -14.805 -1.509 1.00 66.50 191 PRO A CA 1
ATOM 1407 C C . PRO A 1 191 ? -1.505 -14.139 -0.311 1.00 66.50 191 PRO A C 1
ATOM 1409 O O . PRO A 1 191 ? -2.603 -14.525 0.086 1.00 66.50 191 PRO A O 1
ATOM 1412 N N . LEU A 1 192 ? -0.852 -13.144 0.290 1.00 63.16 192 LEU A N 1
ATOM 1413 C CA . LEU A 1 192 ? -1.387 -12.372 1.392 1.00 63.16 192 LEU A CA 1
ATOM 1414 C C . LEU A 1 192 ? -2.413 -11.394 0.821 1.00 63.16 192 LEU A C 1
ATOM 1416 O O . LEU A 1 192 ? -2.091 -10.567 -0.025 1.00 63.16 192 LEU A O 1
ATOM 1420 N N . GLN A 1 193 ? -3.651 -11.477 1.292 1.00 69.69 193 GLN A N 1
ATOM 1421 C CA . GLN A 1 193 ? -4.647 -10.433 1.103 1.00 69.69 193 GLN A CA 1
ATOM 1422 C C . GLN A 1 193 ? -5.269 -10.120 2.453 1.00 69.69 193 GLN A C 1
ATOM 1424 O O . GLN A 1 193 ? -5.724 -11.025 3.154 1.00 69.69 193 GLN A O 1
ATOM 1429 N N . CYS A 1 194 ? -5.380 -8.834 2.781 1.00 79.94 194 CYS A N 1
ATOM 1430 C CA . CYS A 1 194 ? -6.402 -8.427 3.728 1.00 79.94 194 CYS A CA 1
ATOM 1431 C C . CYS A 1 194 ? -7.753 -8.434 2.997 1.00 79.94 194 CYS A C 1
ATOM 1433 O O . CYS A 1 194 ? -8.053 -7.549 2.189 1.00 79.94 194 CYS A O 1
ATOM 1435 N N . ALA A 1 195 ? -8.527 -9.501 3.201 1.00 84.06 195 ALA A N 1
ATOM 1436 C CA . ALA A 1 195 ? -9.892 -9.596 2.695 1.00 84.06 195 ALA A CA 1
ATOM 1437 C C . ALA A 1 195 ? -10.769 -8.503 3.333 1.00 84.06 195 ALA A C 1
ATOM 1439 O O . ALA A 1 195 ? -10.505 -8.091 4.463 1.00 84.06 195 ALA A O 1
ATOM 1440 N N . ARG A 1 196 ? -11.821 -8.048 2.632 1.00 85.69 196 ARG A N 1
ATOM 1441 C CA . ARG A 1 196 ? -12.815 -7.136 3.225 1.00 85.69 196 ARG A CA 1
ATOM 1442 C C . ARG A 1 196 ? -13.438 -7.829 4.436 1.00 85.69 196 ARG A C 1
ATOM 1444 O O . ARG A 1 196 ? -14.022 -8.905 4.299 1.00 85.69 196 ARG A O 1
ATOM 1451 N N . ILE A 1 197 ? -13.317 -7.225 5.612 1.00 88.19 197 ILE A N 1
ATOM 1452 C CA . ILE A 1 197 ? -13.919 -7.745 6.837 1.00 88.19 197 ILE A CA 1
ATOM 1453 C C . ILE A 1 197 ? -15.413 -7.417 6.798 1.00 88.19 197 ILE A C 1
ATOM 1455 O O . ILE A 1 197 ? -15.812 -6.267 6.924 1.00 88.19 197 ILE A O 1
ATOM 1459 N N . THR A 1 198 ? -16.245 -8.443 6.605 1.00 89.12 198 THR A N 1
ATOM 1460 C CA . THR A 1 198 ? -17.717 -8.321 6.577 1.00 89.12 198 THR A CA 1
ATOM 1461 C C . THR A 1 198 ? -18.375 -8.611 7.929 1.00 89.12 198 THR A C 1
ATOM 1463 O O . THR A 1 198 ? -19.600 -8.621 8.034 1.00 89.12 198 THR A O 1
ATOM 1466 N N . ALA A 1 199 ? -17.580 -8.924 8.955 1.00 91.94 199 ALA A N 1
ATOM 1467 C CA . ALA A 1 199 ? -18.050 -9.013 10.332 1.00 91.94 199 ALA A CA 1
ATOM 1468 C C . ALA A 1 199 ? -18.313 -7.606 10.899 1.00 91.94 199 ALA A C 1
ATOM 1470 O O . ALA A 1 199 ? -17.878 -6.610 10.323 1.00 91.94 199 ALA A O 1
ATOM 1471 N N . ALA A 1 200 ? -18.989 -7.523 12.049 1.00 94.38 200 ALA A N 1
ATOM 1472 C CA . ALA A 1 200 ? -19.072 -6.264 12.787 1.00 94.38 200 ALA A CA 1
ATOM 1473 C C . ALA A 1 200 ? -17.650 -5.731 13.070 1.00 94.38 200 ALA A C 1
ATOM 1475 O O . ALA A 1 200 ? -16.773 -6.530 13.424 1.00 94.38 200 ALA A O 1
ATOM 1476 N N . PRO A 1 201 ? -17.399 -4.423 12.898 1.00 95.06 201 PRO A N 1
ATOM 1477 C CA . PRO A 1 201 ? -16.066 -3.869 13.071 1.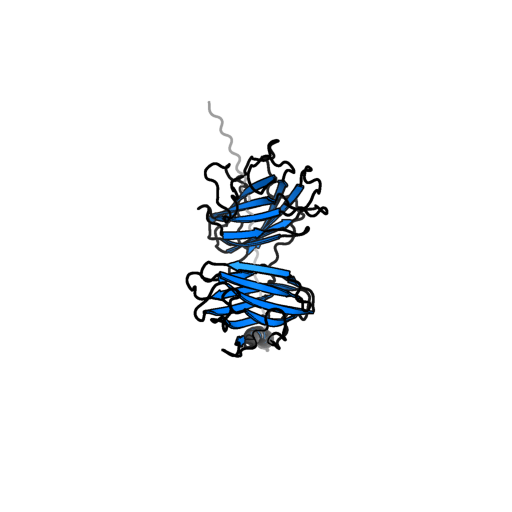00 95.06 201 PRO A CA 1
ATOM 1478 C C . PRO A 1 201 ? -15.637 -3.954 14.544 1.00 95.06 201 PRO A C 1
ATOM 1480 O O . PRO A 1 201 ? -16.460 -3.893 15.458 1.00 95.06 201 PRO A O 1
ATOM 1483 N N . ALA A 1 202 ? -14.332 -4.100 14.770 1.00 96.75 202 ALA A N 1
ATOM 1484 C CA . ALA A 1 202 ? -13.736 -4.096 16.104 1.00 96.75 202 ALA A CA 1
ATOM 1485 C C . ALA A 1 202 ? -13.741 -2.689 16.726 1.00 96.75 202 ALA A C 1
ATOM 1487 O O . ALA A 1 202 ? -13.776 -2.561 17.948 1.00 96.75 202 ALA A O 1
ATOM 1488 N N . TRP A 1 203 ? -13.741 -1.653 15.883 1.00 96.06 203 TRP A N 1
ATOM 1489 C CA . TRP A 1 203 ? -13.918 -0.261 16.273 1.00 96.06 203 TRP A CA 1
ATOM 1490 C C . TRP A 1 203 ? -14.924 0.436 15.357 1.00 96.06 203 TRP A C 1
ATOM 1492 O O . TRP A 1 203 ? -14.901 0.250 14.143 1.00 96.06 203 TRP A O 1
ATOM 1502 N N . THR A 1 204 ? -15.808 1.245 15.926 1.00 94.06 204 THR A N 1
ATOM 1503 C CA . THR A 1 204 ? -16.601 2.221 15.171 1.00 94.06 204 THR A CA 1
ATOM 1504 C C . THR A 1 204 ? -16.194 3.584 15.687 1.00 94.06 204 THR A C 1
ATOM 1506 O O . THR A 1 204 ? -16.178 3.770 16.902 1.00 94.06 204 THR A O 1
ATOM 1509 N N . GLU A 1 205 ? -15.845 4.475 14.769 1.00 89.31 205 GLU A N 1
ATOM 1510 C CA . GLU A 1 205 ? -15.508 5.867 15.045 1.00 89.31 205 GLU A CA 1
ATOM 1511 C C . GLU A 1 205 ? -16.544 6.508 15.982 1.00 89.31 205 GLU A C 1
ATOM 1513 O O . GLU A 1 205 ? -17.756 6.403 15.760 1.00 89.31 205 GLU A O 1
ATOM 1518 N N . VAL A 1 206 ? -16.071 7.120 17.068 1.0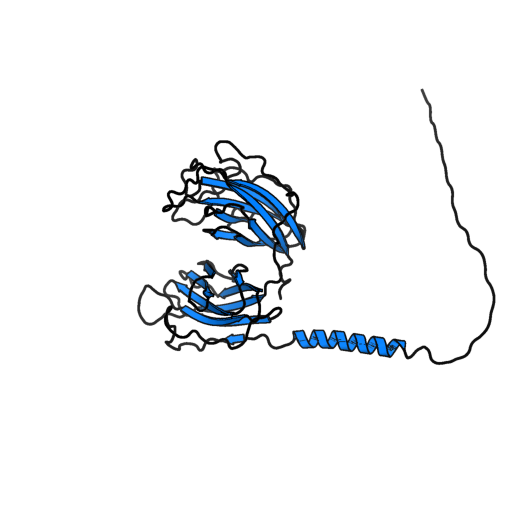0 83.81 206 VAL A N 1
ATOM 1519 C CA . VAL A 1 206 ? -16.920 7.739 18.097 1.00 83.81 206 VAL A CA 1
ATOM 1520 C C . VAL A 1 206 ? -16.954 9.261 17.942 1.00 83.81 206 VAL A C 1
ATOM 1522 O O . VAL A 1 206 ? -17.929 9.900 18.342 1.00 83.81 206 VAL A O 1
ATOM 1525 N N . GLU A 1 207 ? -15.908 9.845 17.357 1.00 71.19 207 GLU A N 1
ATOM 1526 C CA . GLU A 1 207 ? -15.705 11.293 17.260 1.00 71.19 207 GLU A CA 1
ATOM 1527 C C . GLU A 1 207 ? -16.233 11.925 15.955 1.00 71.19 207 GLU A C 1
ATOM 1529 O O . GLU A 1 207 ? -15.686 12.927 15.511 1.00 71.19 207 GLU A O 1
ATOM 1534 N N . THR A 1 208 ? -17.346 11.436 15.387 1.00 64.56 208 THR A N 1
ATOM 1535 C CA . THR A 1 208 ? -18.012 12.102 14.245 1.00 64.56 208 THR A CA 1
ATOM 1536 C C . THR A 1 208 ? -18.589 13.464 14.677 1.00 64.56 208 THR A C 1
ATOM 1538 O O . THR A 1 208 ? -19.757 13.565 15.082 1.00 64.56 208 THR A O 1
ATOM 1541 N N . ASP A 1 209 ? -17.794 14.533 14.645 1.00 60.72 209 ASP A N 1
ATOM 1542 C CA . ASP A 1 209 ? -18.243 15.871 15.023 1.00 60.72 209 ASP A CA 1
ATOM 1543 C C . ASP A 1 209 ? -18.868 16.630 13.836 1.00 60.72 209 ASP A C 1
ATOM 1545 O O . ASP A 1 209 ? -18.570 16.405 12.665 1.00 60.72 209 ASP A O 1
ATOM 1549 N N . ALA A 1 210 ? -19.792 17.553 14.123 1.00 56.12 210 ALA A N 1
ATOM 1550 C CA . ALA A 1 210 ? -20.528 18.281 13.080 1.00 56.12 210 ALA A CA 1
ATOM 1551 C C . ALA A 1 210 ? -19.676 19.322 12.315 1.00 56.12 210 ALA A C 1
ATOM 1553 O O . ALA A 1 210 ? -20.191 19.984 11.405 1.00 56.12 210 ALA A O 1
ATOM 1554 N N . ALA A 1 211 ? -18.417 19.509 12.727 1.00 59.00 211 ALA A N 1
ATOM 1555 C CA . ALA A 1 211 ? -17.407 20.293 12.024 1.00 59.00 211 ALA A CA 1
ATOM 1556 C C . ALA A 1 211 ? -16.426 19.420 11.227 1.00 59.00 211 ALA A C 1
ATOM 1558 O O . ALA A 1 211 ? -15.751 19.960 10.358 1.00 59.00 211 ALA A O 1
ATOM 1559 N N . SER A 1 212 ? -16.387 18.105 11.474 1.00 64.88 212 SER A N 1
ATOM 1560 C CA . SER A 1 212 ? -15.576 17.148 10.714 1.00 64.88 212 SER A CA 1
ATOM 1561 C C . SER A 1 212 ? -14.087 17.492 10.806 1.00 64.88 212 SER A C 1
ATOM 1563 O O . SER A 1 212 ? -13.421 17.809 9.821 1.00 64.88 212 SER A O 1
ATOM 1565 N N . THR A 1 213 ? -13.651 17.608 12.064 1.00 67.25 213 THR A N 1
ATOM 1566 C CA . THR A 1 213 ? -12.298 18.019 12.478 1.00 67.25 213 THR A CA 1
ATOM 1567 C C . THR A 1 213 ? -11.787 17.293 13.729 1.00 67.25 213 THR A C 1
ATOM 1569 O O . THR A 1 213 ? -10.667 17.554 14.187 1.00 67.25 213 THR A O 1
ATOM 1572 N N . ALA A 1 214 ? -12.620 16.464 14.362 1.00 72.94 214 ALA A N 1
ATOM 1573 C CA . ALA A 1 214 ? -12.207 15.665 15.503 1.00 72.94 214 ALA A CA 1
ATOM 1574 C C . ALA A 1 214 ? -11.409 14.447 15.025 1.00 72.94 214 ALA A C 1
ATOM 1576 O O . ALA A 1 214 ? -11.668 13.894 13.970 1.00 72.94 214 ALA A O 1
ATOM 1577 N N . ASN A 1 215 ? -10.413 14.037 15.806 1.00 76.31 215 ASN A N 1
ATOM 1578 C CA . ASN A 1 215 ? -9.445 12.991 15.464 1.00 76.31 215 ASN A CA 1
ATOM 1579 C C . ASN A 1 215 ? -8.557 13.212 14.199 1.00 76.31 215 ASN A C 1
ATOM 1581 O O . ASN A 1 215 ? -7.532 12.535 14.067 1.00 76.31 215 ASN A O 1
ATOM 1585 N N . ASP A 1 216 ? -8.796 14.243 13.374 1.00 80.75 216 ASP A N 1
ATOM 1586 C CA . ASP A 1 216 ? -7.849 14.744 12.365 1.00 80.75 216 ASP A CA 1
ATOM 1587 C C . ASP A 1 216 ? -6.466 15.021 12.966 1.00 80.75 216 ASP A C 1
ATOM 1589 O O . ASP A 1 216 ? -6.321 15.884 13.828 1.00 80.75 216 ASP A O 1
ATOM 1593 N N . THR A 1 217 ? -5.405 14.375 12.467 1.00 76.69 217 THR A N 1
ATOM 1594 C CA . THR A 1 217 ? -4.024 14.610 12.968 1.00 76.69 217 THR A CA 1
ATOM 1595 C C . THR A 1 217 ? -3.014 15.029 11.903 1.00 76.69 217 THR A C 1
ATOM 1597 O O . THR A 1 217 ? -1.806 15.072 12.158 1.00 76.69 217 THR A O 1
ATOM 1600 N N . LEU A 1 218 ? -3.468 15.237 10.671 1.00 76.25 218 LEU A N 1
ATOM 1601 C CA . LEU A 1 218 ? -2.617 15.359 9.492 1.00 76.25 218 LEU A CA 1
ATOM 1602 C C . LEU A 1 218 ? -3.074 16.551 8.651 1.00 76.25 218 LEU A C 1
ATOM 1604 O O . LEU A 1 218 ? -4.223 16.585 8.225 1.00 76.25 218 LEU A O 1
ATOM 1608 N N . SER A 1 219 ? -2.177 17.500 8.366 1.00 72.19 219 SER A N 1
ATOM 1609 C CA . SER A 1 219 ? -2.461 18.584 7.419 1.00 72.19 219 SER A CA 1
ATOM 1610 C C . SER A 1 219 ? -1.600 18.442 6.164 1.00 72.19 219 SER A C 1
ATOM 1612 O O . SER A 1 219 ? -0.398 18.156 6.204 1.00 72.19 219 SER A O 1
ATOM 1614 N N . MET A 1 220 ? -2.220 18.617 5.001 1.00 67.00 220 MET A N 1
ATOM 1615 C CA . MET A 1 220 ? -1.542 18.564 3.711 1.00 67.00 220 MET A CA 1
ATOM 1616 C C . MET A 1 220 ? -1.494 19.947 3.061 1.00 67.00 220 MET A C 1
ATOM 1618 O O . MET A 1 220 ? -2.312 20.307 2.214 1.00 67.00 220 MET A O 1
ATOM 1622 N N . ASN A 1 221 ? -0.464 20.710 3.429 1.00 60.44 221 ASN A N 1
ATOM 1623 C CA . ASN A 1 221 ? -0.121 21.970 2.776 1.00 60.44 221 ASN A CA 1
ATOM 1624 C C . ASN A 1 221 ? 0.636 21.716 1.459 1.00 60.44 221 ASN A C 1
ATOM 1626 O O . ASN A 1 221 ? 1.854 21.508 1.456 1.00 60.44 221 ASN A O 1
ATOM 1630 N N . LEU A 1 222 ? -0.080 21.766 0.331 1.00 50.66 222 LEU A N 1
ATOM 1631 C CA . LEU A 1 222 ? 0.521 21.730 -1.006 1.00 50.66 222 LEU A CA 1
ATOM 1632 C C . LEU A 1 222 ? 1.502 22.905 -1.227 1.00 50.66 222 LEU A C 1
ATOM 1634 O O . LEU A 1 222 ? 1.280 23.999 -0.708 1.00 50.66 222 LEU A O 1
ATOM 1638 N N . PRO A 1 223 ? 2.579 22.719 -2.019 1.00 50.47 223 PRO A N 1
ATOM 1639 C CA . PRO A 1 223 ? 2.936 21.518 -2.785 1.00 50.47 223 PRO A CA 1
ATOM 1640 C C . PRO A 1 223 ? 3.741 20.482 -1.970 1.00 50.47 223 PRO A C 1
ATOM 1642 O O . PRO A 1 223 ? 4.483 19.686 -2.541 1.00 50.47 223 PRO A O 1
ATOM 1645 N N . GLY A 1 224 ? 3.672 20.518 -0.636 1.00 55.28 224 GLY A N 1
ATOM 1646 C CA . GLY A 1 224 ? 4.408 19.604 0.230 1.00 55.28 224 GLY A CA 1
ATOM 1647 C C . GLY A 1 224 ? 3.804 18.199 0.317 1.00 55.28 224 GLY A C 1
ATOM 1648 O O . GLY A 1 224 ? 2.592 18.015 0.242 1.00 55.28 224 GLY A O 1
ATOM 1649 N N . PHE A 1 225 ? 4.678 17.220 0.569 1.00 56.03 225 PHE A N 1
ATOM 1650 C CA . PHE A 1 225 ? 4.304 15.923 1.144 1.00 56.03 225 PHE A CA 1
ATOM 1651 C C . PHE A 1 225 ? 3.491 16.105 2.440 1.00 56.03 225 PHE A C 1
ATOM 1653 O O . PHE A 1 225 ? 3.700 17.112 3.131 1.00 56.03 225 PHE A O 1
ATOM 1660 N N . PRO A 1 226 ? 2.644 15.127 2.822 1.00 61.41 226 PRO A N 1
ATOM 1661 C CA . PRO A 1 226 ? 1.920 15.164 4.087 1.00 61.41 226 PRO A CA 1
ATOM 1662 C C . PRO A 1 226 ? 2.850 15.434 5.267 1.00 61.41 226 PRO A C 1
ATOM 1664 O O . PRO A 1 226 ? 3.902 14.804 5.419 1.00 61.41 226 PRO A O 1
ATOM 1667 N N . ARG A 1 227 ? 2.442 16.381 6.111 1.00 61.97 227 ARG A N 1
ATOM 1668 C CA . ARG A 1 227 ? 3.078 16.661 7.394 1.00 61.97 227 ARG A CA 1
ATOM 1669 C C . ARG A 1 227 ? 2.060 16.348 8.478 1.00 61.97 227 ARG A C 1
ATOM 1671 O O . ARG A 1 227 ? 0.900 16.732 8.372 1.00 61.97 227 ARG A O 1
ATOM 1678 N N . ILE A 1 228 ? 2.491 15.669 9.536 1.00 60.59 228 ILE A N 1
ATOM 1679 C CA . ILE A 1 228 ? 1.690 15.693 10.757 1.00 60.59 228 ILE A CA 1
ATOM 1680 C C . ILE A 1 228 ? 1.717 17.118 11.283 1.00 60.59 228 ILE A C 1
ATOM 1682 O O . ILE A 1 228 ? 2.778 17.740 11.388 1.00 60.59 228 ILE A O 1
ATOM 1686 N N . ASP A 1 229 ? 0.524 17.624 11.552 1.00 63.44 229 ASP A N 1
ATOM 1687 C CA . ASP A 1 229 ? 0.342 18.957 12.076 1.00 63.44 229 ASP A CA 1
ATOM 1688 C C . ASP A 1 229 ? 0.376 18.867 13.603 1.00 63.44 229 ASP A C 1
ATOM 1690 O O . ASP A 1 229 ? -0.499 18.232 14.192 1.00 63.44 229 ASP A O 1
ATOM 1694 N N . PRO A 1 230 ? 1.371 19.462 14.281 1.00 51.78 230 PRO A N 1
ATOM 1695 C CA . PRO A 1 230 ? 1.440 19.422 15.738 1.00 51.78 230 PRO A CA 1
ATOM 1696 C C . PRO A 1 230 ? 0.336 20.255 16.414 1.00 51.78 230 PRO A C 1
ATOM 1698 O O . PRO A 1 230 ? 0.281 20.271 17.642 1.00 51.78 230 PRO A O 1
ATOM 1701 N N . SER A 1 231 ? -0.497 20.970 15.643 1.00 55.06 231 SER A N 1
ATOM 1702 C CA . SER A 1 231 ? -1.684 21.689 16.122 1.00 55.06 231 SER A CA 1
ATOM 1703 C C . SER A 1 231 ? -3.019 21.005 15.800 1.00 55.06 231 SER A C 1
ATOM 1705 O O . SER A 1 231 ? -4.056 21.489 16.252 1.00 55.06 231 SER A O 1
ATOM 1707 N N . ALA A 1 232 ? -3.003 19.893 15.059 1.00 66.00 232 ALA A N 1
ATOM 1708 C CA . ALA A 1 232 ? -4.194 19.082 14.820 1.00 66.00 232 ALA A CA 1
ATOM 1709 C C . ALA A 1 232 ? -4.545 18.206 16.042 1.00 66.00 232 ALA A C 1
ATOM 1711 O O . ALA A 1 232 ? -3.843 18.208 17.058 1.00 66.00 232 ALA A O 1
ATOM 1712 N N . GLY A 1 233 ? -5.666 17.492 15.955 1.00 68.62 233 GLY A N 1
ATOM 1713 C CA . GLY A 1 233 ? -6.207 16.644 17.010 1.00 68.62 233 GLY A CA 1
ATOM 1714 C C . GLY A 1 233 ? -5.317 15.457 17.396 1.00 68.62 233 GLY A C 1
ATOM 1715 O O . GLY A 1 233 ? -4.209 15.244 16.893 1.00 68.62 233 GLY A O 1
ATOM 1716 N N . THR A 1 234 ? -5.813 14.661 18.340 1.00 83.44 234 THR A N 1
ATOM 1717 C CA . THR A 1 234 ? -5.179 13.405 18.759 1.00 83.44 234 THR A CA 1
ATOM 1718 C C . THR A 1 234 ? -5.792 12.220 18.018 1.00 83.44 234 THR A C 1
ATOM 1720 O O . THR A 1 234 ? -7.008 12.213 17.869 1.00 83.44 234 THR A O 1
ATOM 1723 N N . PRO A 1 235 ? -5.010 11.190 17.635 1.00 88.38 235 PRO A N 1
ATOM 1724 C CA . PRO A 1 235 ? -5.568 9.995 17.009 1.00 88.38 235 PRO A 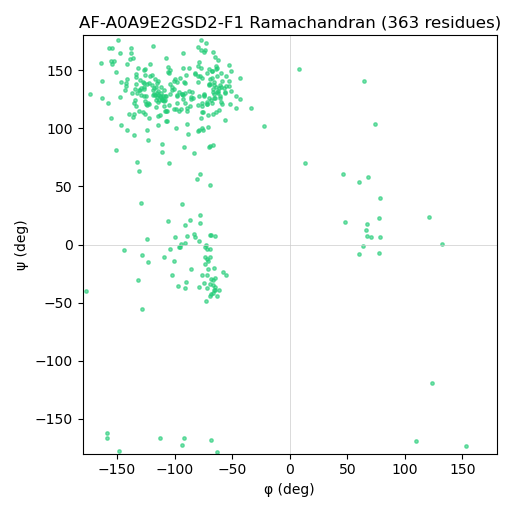CA 1
ATOM 1725 C C . PRO A 1 235 ? -6.588 9.313 17.923 1.00 88.38 235 PRO A C 1
ATOM 1727 O O . PRO A 1 235 ? -6.330 9.164 19.125 1.00 88.38 235 PRO A O 1
ATOM 1730 N N . GLU A 1 236 ? -7.683 8.816 17.358 1.00 90.75 236 GLU A N 1
ATOM 1731 C CA . GLU A 1 236 ? -8.659 8.047 18.121 1.00 90.75 236 GLU A CA 1
ATOM 1732 C C . GLU A 1 236 ? -8.024 6.727 18.595 1.00 90.75 236 GLU A C 1
ATOM 1734 O O . GLU A 1 236 ? -7.433 5.965 17.822 1.00 90.75 236 GLU A O 1
ATOM 1739 N N . THR A 1 237 ? -8.082 6.457 19.901 1.00 92.56 237 THR A N 1
ATOM 1740 C CA . THR A 1 237 ? -7.409 5.291 20.494 1.00 92.56 237 THR A CA 1
ATOM 1741 C C . THR A 1 237 ? -8.318 4.068 20.456 1.00 92.56 237 THR A C 1
ATOM 1743 O O . THR A 1 237 ? -9.109 3.842 21.367 1.00 92.56 237 THR A O 1
ATOM 1746 N N . THR A 1 238 ? -8.153 3.245 19.420 1.00 94.69 238 THR A N 1
ATOM 1747 C CA . THR A 1 238 ? -9.036 2.092 19.153 1.00 94.69 238 THR A CA 1
ATOM 1748 C C . THR A 1 238 ? -8.885 0.918 20.129 1.00 94.69 238 THR A C 1
ATOM 1750 O O . THR A 1 238 ? -9.746 0.045 20.206 1.00 94.69 238 THR A O 1
ATOM 1753 N N . GLY A 1 239 ? -7.745 0.822 20.823 1.00 95.81 239 GLY A N 1
ATOM 1754 C CA . GLY A 1 239 ? -7.380 -0.359 21.617 1.00 95.81 239 GLY A CA 1
ATOM 1755 C C . GLY A 1 239 ? -7.107 -1.633 20.797 1.00 95.81 239 GLY A C 1
ATOM 1756 O O . GLY A 1 239 ? -6.923 -2.699 21.385 1.00 95.81 239 GLY A O 1
ATOM 1757 N N . ILE A 1 240 ? -7.071 -1.549 19.460 1.00 97.31 240 ILE A N 1
ATOM 1758 C CA . ILE A 1 240 ? -6.779 -2.683 18.576 1.00 97.31 240 ILE A CA 1
ATOM 1759 C C . ILE A 1 240 ? -5.293 -3.048 18.674 1.00 97.31 240 ILE A C 1
ATOM 1761 O O . ILE A 1 240 ? -4.423 -2.250 18.318 1.00 97.31 240 ILE A O 1
ATOM 1765 N N . THR A 1 241 ? -5.020 -4.294 19.071 1.00 97.19 241 THR A N 1
ATOM 1766 C CA . THR A 1 241 ? -3.687 -4.912 19.014 1.00 97.19 241 THR A CA 1
ATOM 1767 C C . THR A 1 241 ? -3.685 -6.052 17.998 1.00 97.19 241 THR A C 1
ATOM 1769 O O . THR A 1 241 ? -4.496 -6.969 18.114 1.00 97.19 241 THR A O 1
ATOM 1772 N N . LEU A 1 242 ? -2.776 -6.016 17.018 1.00 95.50 242 LEU A N 1
ATOM 1773 C CA . LEU A 1 242 ? -2.697 -6.991 15.920 1.00 95.50 242 LEU A CA 1
ATOM 1774 C C . LEU A 1 242 ? -1.407 -7.818 15.969 1.00 95.50 242 LEU A C 1
ATOM 1776 O O . LEU A 1 242 ? -0.338 -7.357 15.566 1.00 95.50 242 LEU A O 1
ATOM 1780 N N . GLY A 1 243 ? -1.514 -9.062 16.432 1.00 93.94 243 GLY A N 1
ATOM 1781 C CA . GLY A 1 243 ? -0.499 -10.101 16.243 1.00 93.94 243 GLY A CA 1
ATOM 1782 C C . GLY A 1 243 ? -0.570 -10.750 14.855 1.00 93.94 243 GLY A C 1
ATOM 1783 O O . GLY A 1 243 ? -1.525 -10.548 14.106 1.00 93.94 243 GLY A O 1
ATOM 1784 N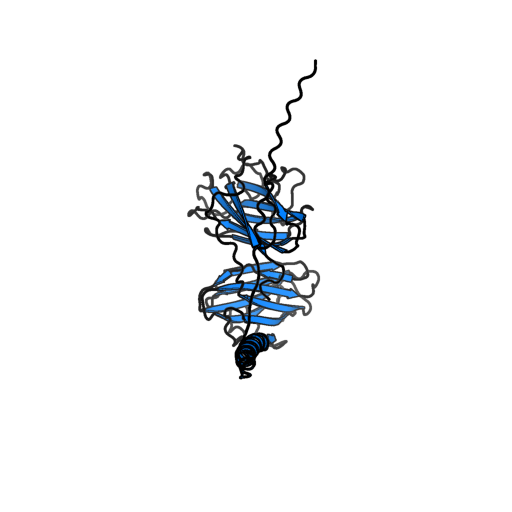 N . LEU A 1 244 ? 0.433 -11.563 14.507 1.00 90.00 244 LEU A N 1
ATOM 1785 C CA . LEU A 1 244 ? 0.492 -12.255 13.211 1.00 90.00 244 LEU A CA 1
ATOM 1786 C C . LEU A 1 244 ? -0.790 -13.052 12.916 1.00 90.00 244 LEU A C 1
ATOM 1788 O O . LEU A 1 244 ? -1.338 -13.716 13.795 1.00 90.00 244 LEU A O 1
ATOM 1792 N N . THR A 1 245 ? -1.236 -13.023 11.659 1.00 87.44 245 THR A N 1
ATOM 1793 C CA . THR A 1 245 ? -2.472 -13.639 11.130 1.00 87.44 245 THR A CA 1
ATOM 1794 C C . THR A 1 245 ? -3.789 -13.093 11.694 1.00 87.44 245 THR A C 1
ATOM 1796 O O . THR A 1 245 ? -4.855 -13.521 11.257 1.00 87.44 245 THR A O 1
ATOM 1799 N N . GLN A 1 246 ? -3.750 -12.129 12.620 1.00 93.31 246 GLN A N 1
ATOM 1800 C CA . GLN A 1 246 ? -4.956 -11.478 13.125 1.00 93.31 246 GLN A CA 1
ATOM 1801 C C . GLN A 1 246 ? -5.462 -10.408 12.158 1.00 93.31 246 GLN A C 1
ATOM 1803 O O . GLN A 1 246 ? -4.695 -9.802 11.402 1.00 93.31 246 GLN A O 1
ATOM 1808 N N . THR A 1 247 ? -6.769 -10.163 12.230 1.00 94.62 247 THR A N 1
ATOM 1809 C CA . THR A 1 247 ? -7.476 -9.167 11.426 1.00 94.62 247 THR A CA 1
ATOM 1810 C C . THR A 1 247 ? -8.410 -8.337 12.304 1.00 94.62 247 THR A C 1
ATOM 1812 O O . THR A 1 247 ? -9.031 -8.896 13.209 1.00 94.62 247 THR A O 1
ATOM 1815 N N . ALA A 1 248 ? -8.572 -7.045 12.022 1.00 96.69 248 ALA A N 1
ATOM 1816 C CA . ALA A 1 248 ? -9.510 -6.168 12.727 1.00 96.69 248 ALA A CA 1
ATOM 1817 C C . ALA A 1 248 ? -10.175 -5.175 11.766 1.00 96.69 248 ALA A C 1
ATOM 1819 O O . ALA A 1 248 ? -9.519 -4.640 10.876 1.00 96.69 248 ALA A O 1
ATOM 1820 N N . GLY A 1 249 ? -11.477 -4.940 11.942 1.00 95.75 249 GLY A N 1
ATOM 1821 C CA . GLY A 1 249 ? -12.229 -3.951 11.167 1.00 95.75 249 GLY A CA 1
ATOM 1822 C C . GLY A 1 249 ? -12.370 -2.628 11.918 1.00 95.75 249 GLY A C 1
ATOM 1823 O O . GLY A 1 249 ? -12.641 -2.647 13.118 1.00 95.75 249 GLY A O 1
ATOM 1824 N N . ILE A 1 250 ? -12.250 -1.505 11.217 1.00 95.56 250 ILE A N 1
ATOM 1825 C CA . ILE A 1 250 ? -12.680 -0.177 11.676 1.00 95.56 250 ILE A CA 1
ATOM 1826 C C . ILE A 1 250 ? -13.785 0.306 10.730 1.00 95.56 250 ILE A C 1
ATOM 1828 O O . ILE A 1 250 ? -13.709 0.040 9.532 1.00 95.56 250 ILE A O 1
ATOM 1832 N N . ALA A 1 251 ? -14.804 0.993 11.238 1.00 94.00 251 ALA A N 1
ATOM 1833 C CA . ALA A 1 251 ? -15.791 1.703 10.423 1.00 94.00 251 ALA A CA 1
ATOM 1834 C C . ALA A 1 251 ? -15.842 3.181 10.826 1.00 94.00 251 ALA A C 1
ATOM 1836 O O . ALA A 1 251 ? -15.827 3.472 12.023 1.00 94.00 251 ALA A O 1
ATOM 1837 N N . GLY A 1 252 ? -15.931 4.069 9.834 1.00 91.94 252 GLY A N 1
ATOM 1838 C CA . GLY A 1 252 ? -15.964 5.523 10.013 1.00 91.94 252 GLY A CA 1
ATOM 1839 C C . GLY A 1 252 ? -16.776 6.230 8.925 1.00 91.94 252 GLY A C 1
ATOM 1840 O O . GLY A 1 252 ? -17.298 5.586 8.000 1.00 91.94 252 GLY A O 1
ATOM 1841 N N . VAL A 1 253 ? -16.928 7.550 9.050 1.00 90.00 253 VAL A N 1
ATOM 1842 C CA . VAL A 1 253 ? -17.752 8.379 8.160 1.00 90.00 253 VAL A CA 1
ATOM 1843 C C . VAL A 1 253 ? -17.091 9.727 7.871 1.00 90.00 253 VAL A C 1
ATOM 1845 O O . VAL A 1 253 ? -17.302 10.700 8.585 1.00 90.00 253 VAL A O 1
ATOM 1848 N N . LEU A 1 254 ? -16.427 9.824 6.717 1.00 88.50 254 LEU A N 1
ATOM 1849 C CA . LEU A 1 254 ? -15.825 11.074 6.256 1.00 88.50 254 LEU A CA 1
ATOM 1850 C C . LEU A 1 254 ? -16.889 12.047 5.745 1.00 88.50 254 LEU A C 1
ATOM 1852 O O . LEU A 1 254 ? -17.708 11.740 4.878 1.00 88.50 254 LEU A O 1
ATOM 1856 N N . SER A 1 255 ? -16.848 13.269 6.232 1.00 85.06 255 SER A N 1
ATOM 1857 C CA . SER A 1 255 ? -17.725 14.361 5.856 1.00 85.06 255 SER A CA 1
ATOM 1858 C C . SER A 1 255 ? -17.565 14.809 4.408 1.00 85.06 255 SER A C 1
ATOM 1860 O O . SER A 1 255 ? -16.582 14.546 3.708 1.00 85.06 255 SER A O 1
ATOM 1862 N N . GLY A 1 256 ? -18.588 15.513 3.936 1.00 77.94 256 GLY A N 1
ATOM 1863 C CA . GLY A 1 256 ? -18.582 16.220 2.661 1.00 77.94 256 GLY A CA 1
ATOM 1864 C C . GLY A 1 256 ? -18.213 17.694 2.759 1.00 77.94 256 GLY A C 1
ATOM 1865 O O . GLY A 1 256 ? -18.198 18.401 1.749 1.00 77.94 256 GLY A O 1
ATOM 1866 N N . ARG A 1 257 ? -17.974 18.194 3.972 1.00 78.06 257 ARG A N 1
ATOM 1867 C CA . ARG A 1 257 ? -17.899 19.624 4.239 1.00 78.06 257 ARG A CA 1
ATOM 1868 C C . ARG A 1 257 ? -16.454 20.114 4.258 1.00 78.06 257 ARG A C 1
ATOM 1870 O O . ARG A 1 257 ? -15.613 19.597 4.970 1.00 78.06 257 ARG A O 1
ATOM 1877 N N . ALA A 1 258 ? -16.174 21.153 3.478 1.00 66.75 258 ALA A N 1
ATOM 1878 C CA . ALA A 1 258 ? -14.852 21.761 3.356 1.00 66.75 258 ALA A CA 1
ATOM 1879 C C . ALA A 1 258 ? -14.503 22.686 4.543 1.00 66.75 258 ALA A C 1
ATOM 1881 O O . ALA A 1 258 ? -14.287 23.879 4.331 1.00 66.75 258 ALA A O 1
ATOM 1882 N N . ASP A 1 259 ? -14.453 22.165 5.772 1.00 62.72 259 ASP A N 1
ATOM 1883 C CA . ASP A 1 259 ? -14.201 22.987 6.970 1.00 62.72 259 ASP A CA 1
ATOM 1884 C C . ASP A 1 259 ? -12.699 23.205 7.271 1.00 62.72 259 ASP A C 1
ATOM 1886 O O . ASP A 1 259 ? -12.326 24.211 7.878 1.00 62.72 259 ASP A O 1
ATOM 1890 N N . SER A 1 260 ? -11.809 22.351 6.749 1.00 66.38 260 SER A N 1
ATOM 1891 C CA . SER A 1 260 ? -10.352 22.573 6.761 1.00 66.38 260 SER A CA 1
ATOM 1892 C C . SER A 1 260 ? -9.891 23.544 5.651 1.00 66.38 260 SER A C 1
ATOM 1894 O O . SER A 1 260 ? -10.412 23.475 4.533 1.00 66.38 260 SER A O 1
ATOM 1896 N N . PRO A 1 261 ? -8.866 24.401 5.866 1.00 71.31 261 PRO A N 1
ATOM 1897 C CA . PRO A 1 261 ? -8.258 25.221 4.810 1.00 71.31 261 PRO A CA 1
ATOM 1898 C C . PRO A 1 261 ? -7.360 24.437 3.833 1.00 71.31 261 PRO A C 1
ATOM 1900 O O . PRO A 1 261 ? -6.950 24.998 2.817 1.00 71.31 261 PRO A O 1
ATOM 1903 N N . ASP A 1 262 ? -7.030 23.174 4.121 1.00 78.00 262 ASP A N 1
ATOM 1904 C CA . ASP A 1 262 ? -6.125 22.357 3.300 1.00 78.00 262 ASP A CA 1
ATOM 1905 C C . ASP A 1 262 ? -6.862 21.516 2.231 1.00 78.00 262 ASP A C 1
ATOM 1907 O O . ASP A 1 262 ? -8.027 21.772 1.919 1.00 78.00 262 ASP A O 1
ATOM 1911 N N . GLN A 1 263 ? -6.191 20.539 1.607 1.00 79.75 263 GLN A N 1
ATOM 1912 C CA . GLN A 1 263 ? -6.737 19.807 0.453 1.00 79.75 263 GLN A CA 1
ATOM 1913 C C . GLN A 1 263 ? -7.762 18.700 0.765 1.00 79.75 263 GLN A C 1
ATOM 1915 O O . GLN A 1 263 ? -8.233 18.047 -0.166 1.00 79.75 263 GLN A O 1
ATOM 1920 N N . PHE A 1 264 ? -8.153 18.504 2.026 1.00 83.31 264 PHE A N 1
ATOM 1921 C CA . PHE A 1 264 ? -9.205 17.552 2.390 1.00 83.31 264 PHE A CA 1
ATOM 1922 C C . PHE A 1 264 ? -10.513 18.236 2.764 1.00 83.31 264 PHE A C 1
ATOM 1924 O O . PHE A 1 264 ? -10.529 19.380 3.227 1.00 83.31 264 PHE A O 1
ATOM 1931 N N . LEU A 1 265 ? -11.608 17.510 2.555 1.00 84.19 265 LEU A N 1
ATOM 1932 C CA . LEU A 1 265 ? -12.886 17.764 3.206 1.00 84.19 265 LEU A CA 1
ATOM 1933 C C . LEU A 1 265 ? -12.797 17.339 4.677 1.00 84.19 265 LEU A C 1
ATOM 1935 O O . LEU A 1 265 ? -13.102 18.146 5.542 1.00 84.19 265 LEU A O 1
ATOM 1939 N N . ASP A 1 266 ? -12.285 16.132 4.926 1.00 85.38 266 ASP A N 1
ATOM 1940 C CA . ASP A 1 266 ? -12.238 15.489 6.244 1.00 85.38 266 ASP A CA 1
ATOM 1941 C C . ASP A 1 266 ? -11.084 14.468 6.319 1.00 85.38 266 ASP A C 1
ATOM 1943 O O . ASP A 1 266 ? -10.683 13.960 5.258 1.00 85.38 266 ASP A O 1
ATOM 1947 N N . ARG A 1 267 ? -10.558 14.153 7.516 1.00 88.00 267 ARG A N 1
ATOM 1948 C CA . ARG A 1 267 ? -9.677 12.991 7.752 1.00 88.00 267 ARG A CA 1
ATOM 1949 C C . ARG A 1 267 ? -9.840 12.389 9.152 1.00 88.00 267 ARG A C 1
ATOM 1951 O O . ARG A 1 267 ? -9.463 13.011 10.140 1.00 88.00 267 ARG A O 1
ATOM 1958 N N . ASP A 1 268 ? -10.086 11.090 9.199 1.00 89.75 268 ASP A N 1
ATOM 1959 C CA . ASP A 1 268 ? -9.987 10.320 10.436 1.00 89.75 268 ASP A CA 1
ATOM 1960 C C . ASP A 1 268 ? -8.586 9.731 10.606 1.00 89.75 268 ASP A C 1
ATOM 1962 O O . ASP A 1 268 ? -8.018 9.194 9.651 1.00 89.75 268 ASP A O 1
ATOM 1966 N N . THR A 1 269 ? -8.039 9.746 11.822 1.00 91.62 269 THR A N 1
ATOM 1967 C CA . THR A 1 269 ? -6.832 9.014 12.212 1.00 91.62 269 THR A CA 1
ATOM 1968 C C . THR A 1 269 ? -7.059 8.098 13.413 1.00 91.62 269 THR A C 1
ATOM 1970 O O . THR A 1 269 ? -7.240 8.536 14.549 1.00 91.62 269 THR A O 1
ATOM 1973 N N . TYR A 1 270 ? -6.816 6.808 13.202 1.00 93.56 270 TYR A N 1
ATOM 1974 C CA . TYR A 1 270 ? -6.897 5.767 14.222 1.00 93.56 270 TYR A CA 1
ATOM 1975 C C . TYR A 1 270 ? -5.517 5.344 14.729 1.00 93.56 270 TYR A C 1
ATOM 1977 O O . TYR A 1 270 ? -4.616 5.037 13.942 1.00 93.56 270 TYR A O 1
ATOM 1985 N N . ALA A 1 271 ? -5.351 5.256 16.049 1.00 94.12 271 ALA A N 1
ATOM 1986 C CA . ALA A 1 271 ? -4.200 4.610 16.673 1.00 94.12 271 ALA A CA 1
ATOM 1987 C C . ALA A 1 271 ? -4.445 3.101 16.807 1.00 94.12 271 ALA A C 1
ATOM 1989 O O . ALA A 1 271 ? -5.435 2.678 17.411 1.00 94.12 271 ALA A O 1
ATOM 1990 N N . ILE A 1 272 ? -3.514 2.296 16.298 1.00 95.81 272 ILE A N 1
ATOM 1991 C CA . ILE A 1 272 ? -3.508 0.831 16.406 1.00 95.81 272 ILE A CA 1
ATOM 1992 C C . ILE A 1 272 ? -2.129 0.352 16.859 1.00 95.81 272 ILE A C 1
ATOM 1994 O O . ILE A 1 272 ? -1.120 0.993 16.567 1.00 95.81 272 ILE A O 1
ATOM 1998 N N . THR A 1 273 ? -2.057 -0.783 17.547 1.00 96.44 273 THR A N 1
ATOM 1999 C CA . THR A 1 273 ? -0.797 -1.325 18.070 1.00 96.44 273 THR A CA 1
ATOM 2000 C C . THR A 1 273 ? -0.457 -2.652 17.395 1.00 96.44 273 THR A C 1
ATOM 2002 O O . THR A 1 273 ? -1.277 -3.564 17.308 1.00 96.44 273 THR A O 1
ATOM 2005 N N . ALA A 1 274 ? 0.771 -2.789 16.904 1.00 94.62 274 ALA A N 1
ATOM 2006 C CA . ALA A 1 274 ? 1.299 -4.085 16.500 1.00 94.62 274 ALA A CA 1
ATOM 2007 C C . ALA A 1 274 ? 1.548 -4.951 17.744 1.00 94.62 274 ALA A C 1
ATOM 2009 O O . ALA A 1 274 ? 2.041 -4.459 18.757 1.00 94.62 274 ALA A O 1
ATOM 2010 N N . GLY A 1 275 ? 1.205 -6.238 17.681 1.00 93.88 275 GLY A N 1
ATOM 2011 C CA . GLY A 1 275 ? 1.401 -7.173 18.790 1.00 93.88 275 GLY A CA 1
ATOM 2012 C C . GLY A 1 275 ? 2.876 -7.477 19.081 1.00 93.88 275 GLY A C 1
ATOM 2013 O O . GLY A 1 275 ? 3.789 -6.855 18.540 1.00 93.88 275 GLY A O 1
ATOM 2014 N N . ASP A 1 276 ? 3.122 -8.498 19.900 1.00 92.06 276 ASP A N 1
ATOM 2015 C CA . ASP A 1 276 ? 4.457 -8.850 20.419 1.00 92.06 276 ASP A CA 1
ATOM 2016 C C . ASP A 1 276 ? 5.447 -9.390 19.360 1.00 92.06 276 ASP A C 1
ATOM 2018 O O . ASP A 1 276 ? 6.519 -9.896 19.689 1.00 92.06 276 ASP A O 1
ATOM 2022 N N . THR A 1 277 ? 5.109 -9.341 18.070 1.00 88.94 277 THR A N 1
ATOM 2023 C CA . THR A 1 277 ? 5.940 -9.843 16.970 1.00 88.94 277 THR A CA 1
ATOM 2024 C C . THR A 1 277 ? 5.928 -8.856 15.812 1.00 88.94 277 THR A C 1
ATOM 2026 O O . THR A 1 277 ? 4.869 -8.414 15.375 1.00 88.94 277 THR A O 1
ATOM 2029 N N . ALA A 1 278 ? 7.118 -8.521 15.309 1.00 86.56 278 ALA A N 1
ATOM 2030 C CA . ALA A 1 278 ? 7.270 -7.636 14.163 1.00 86.56 278 ALA A CA 1
ATOM 2031 C C . ALA A 1 278 ? 6.728 -8.290 12.881 1.00 86.56 278 ALA A C 1
ATOM 2033 O O . ALA A 1 278 ? 6.904 -9.490 12.658 1.00 86.56 278 ALA A O 1
ATOM 2034 N N . GLY A 1 279 ? 6.117 -7.491 12.013 1.00 87.62 279 GLY A N 1
ATOM 2035 C CA . GLY A 1 279 ? 5.421 -7.987 10.832 1.00 87.62 279 GLY A CA 1
ATOM 2036 C C . GLY A 1 279 ? 5.247 -6.936 9.744 1.00 87.62 279 GLY A C 1
ATOM 2037 O O . GLY A 1 279 ? 5.933 -5.911 9.710 1.00 87.62 279 GLY A O 1
ATOM 2038 N N . LEU A 1 280 ? 4.325 -7.228 8.836 1.00 85.88 280 LEU A N 1
ATOM 2039 C CA . LEU A 1 280 ? 3.809 -6.322 7.824 1.00 85.88 280 LEU A CA 1
ATOM 2040 C C . LEU A 1 280 ? 2.346 -6.039 8.162 1.00 85.88 280 LEU A C 1
ATOM 2042 O O . LEU A 1 280 ? 1.507 -6.937 8.054 1.00 85.88 280 LEU A O 1
ATOM 2046 N N . LEU A 1 281 ? 2.051 -4.806 8.571 1.00 89.25 281 LEU A N 1
ATOM 2047 C CA . LEU A 1 281 ? 0.679 -4.335 8.674 1.00 89.25 281 LEU A CA 1
ATOM 2048 C C . LEU A 1 281 ? 0.166 -4.066 7.264 1.00 89.25 281 LEU A C 1
ATOM 2050 O O . LEU A 1 281 ? 0.769 -3.310 6.505 1.00 89.25 281 LEU A O 1
ATOM 2054 N N . TRP A 1 282 ? -0.985 -4.640 6.966 1.00 89.00 282 TRP A N 1
ATOM 2055 C CA . TRP A 1 282 ? -1.783 -4.376 5.789 1.00 89.00 282 TRP A CA 1
ATOM 2056 C C . TRP A 1 282 ? -3.025 -3.598 6.201 1.00 89.00 282 TRP A C 1
ATOM 2058 O O . TRP A 1 282 ? -3.759 -4.019 7.095 1.00 89.00 282 TRP A O 1
ATOM 2068 N N . VAL A 1 283 ? -3.268 -2.480 5.531 1.00 89.88 283 VAL A N 1
ATOM 2069 C CA . VAL A 1 283 ? -4.405 -1.593 5.762 1.00 89.88 283 VAL A CA 1
ATOM 2070 C C . VAL A 1 283 ? -5.173 -1.483 4.462 1.00 89.88 283 VAL A C 1
ATOM 2072 O O . VAL A 1 283 ? -4.686 -0.886 3.509 1.00 89.88 283 VAL A O 1
ATOM 2075 N N . ARG A 1 284 ? -6.359 -2.078 4.414 1.00 88.81 284 ARG A N 1
ATOM 2076 C CA . ARG A 1 284 ? -7.287 -1.977 3.290 1.00 88.81 284 ARG A CA 1
ATOM 2077 C C . ARG A 1 284 ? -8.380 -0.968 3.624 1.00 88.81 284 ARG A C 1
ATOM 2079 O O . ARG A 1 284 ? -8.946 -1.080 4.701 1.00 88.81 284 ARG A O 1
ATOM 2086 N N . VAL A 1 285 ? -8.715 -0.053 2.720 1.00 89.88 285 VAL A N 1
ATOM 2087 C CA . VAL A 1 285 ? -9.902 0.815 2.839 1.00 89.88 285 VAL A CA 1
ATOM 2088 C C . VAL A 1 285 ? -10.893 0.441 1.748 1.00 89.88 285 VAL A C 1
ATOM 2090 O O . VAL A 1 285 ? -10.533 0.393 0.574 1.00 89.88 285 VAL A O 1
ATOM 2093 N N . ASP A 1 286 ? -12.132 0.179 2.150 1.00 88.94 286 ASP A N 1
ATOM 2094 C CA . ASP A 1 286 ? -13.285 -0.021 1.277 1.00 88.94 286 ASP A CA 1
ATOM 2095 C C . ASP A 1 286 ? -14.294 1.107 1.523 1.00 88.94 286 ASP A C 1
ATOM 2097 O O . ASP A 1 286 ? -14.564 1.453 2.673 1.00 88.94 286 ASP A O 1
ATOM 2101 N N . THR A 1 287 ? -14.904 1.632 0.465 1.00 87.56 287 THR A N 1
ATOM 2102 C CA . THR A 1 287 ? -16.090 2.494 0.553 1.00 87.56 287 THR A CA 1
ATOM 2103 C C . THR A 1 287 ? -17.188 1.933 -0.342 1.00 87.56 287 THR A C 1
ATOM 2105 O O . THR A 1 287 ? -16.901 1.284 -1.349 1.00 87.56 287 THR A O 1
ATOM 2108 N N . ASP A 1 288 ? -18.444 2.167 0.034 1.00 79.44 288 ASP A N 1
ATOM 2109 C CA . ASP A 1 288 ? -19.603 1.807 -0.785 1.00 79.44 288 ASP A CA 1
ATOM 2110 C C . ASP A 1 288 ? -20.000 2.949 -1.757 1.00 79.44 288 ASP A C 1
ATOM 2112 O O . ASP A 1 288 ? -21.029 2.862 -2.428 1.00 79.44 288 ASP A O 1
ATOM 2116 N N . ASP A 1 289 ? -19.201 4.025 -1.853 1.00 74.38 289 ASP A N 1
ATOM 2117 C CA . ASP A 1 289 ? -19.451 5.131 -2.784 1.00 74.38 289 ASP A CA 1
ATOM 2118 C C . ASP A 1 289 ? -19.178 4.764 -4.246 1.00 74.38 289 ASP A C 1
ATOM 2120 O O . ASP A 1 289 ? -18.067 4.426 -4.647 1.00 74.38 289 ASP A O 1
ATOM 2124 N N . THR A 1 290 ? -20.210 4.923 -5.071 1.00 67.31 290 THR A N 1
ATOM 2125 C CA . THR A 1 290 ? -20.151 4.767 -6.527 1.00 67.31 290 THR A CA 1
ATOM 2126 C C . THR A 1 290 ? -19.955 6.092 -7.270 1.00 67.31 290 THR A C 1
ATOM 2128 O O . THR A 1 290 ? -19.895 6.089 -8.497 1.00 67.31 290 THR A O 1
ATOM 2131 N N . ASN A 1 291 ? -19.897 7.228 -6.565 1.00 70.38 291 ASN A N 1
ATOM 2132 C CA . ASN A 1 291 ? -19.807 8.568 -7.155 1.00 70.38 291 ASN A CA 1
ATOM 2133 C C . ASN A 1 291 ? -18.360 9.057 -7.359 1.00 70.38 291 ASN A C 1
ATOM 2135 O O . ASN A 1 291 ? -18.161 10.168 -7.853 1.00 70.38 291 ASN A O 1
ATOM 2139 N N . GLY A 1 292 ? -17.362 8.232 -7.025 1.00 71.69 292 GLY A N 1
ATOM 2140 C CA . GLY A 1 292 ? -15.954 8.498 -7.321 1.00 71.69 292 GLY A CA 1
ATOM 2141 C C . GLY A 1 292 ? -15.294 9.499 -6.375 1.00 71.69 292 GLY A C 1
ATOM 2142 O O . GLY A 1 292 ? -14.521 10.347 -6.821 1.00 71.69 292 GLY A O 1
ATOM 2143 N N . ALA A 1 293 ? -15.593 9.440 -5.076 1.00 76.81 293 ALA A N 1
ATOM 2144 C CA . ALA A 1 293 ? -14.803 10.167 -4.092 1.00 76.81 293 ALA A CA 1
ATOM 2145 C C . ALA A 1 293 ? -13.351 9.650 -4.043 1.00 76.81 293 ALA A C 1
ATOM 2147 O O . ALA A 1 293 ? -13.102 8.539 -3.578 1.00 76.81 293 ALA A O 1
ATOM 2148 N N . GLU A 1 294 ? -12.386 10.490 -4.437 1.00 81.12 294 GLU A N 1
ATOM 2149 C CA . GLU A 1 294 ? -10.980 10.250 -4.098 1.00 81.12 294 GLU A CA 1
ATOM 2150 C C . GLU A 1 294 ? -10.801 10.393 -2.584 1.00 81.12 294 GLU A C 1
ATOM 2152 O O . GLU A 1 294 ? -10.905 11.483 -2.007 1.00 81.12 294 GLU A O 1
ATOM 2157 N N . LEU A 1 295 ? -10.502 9.273 -1.946 1.00 85.69 295 LEU A N 1
ATOM 2158 C CA . LEU A 1 295 ? -9.861 9.239 -0.643 1.00 85.69 295 LEU A CA 1
ATOM 2159 C C . LEU A 1 295 ? -8.329 9.149 -0.828 1.00 85.69 295 LEU A C 1
ATOM 2161 O O . LEU A 1 295 ? -7.838 8.813 -1.907 1.00 85.69 295 LEU A O 1
ATOM 2165 N N . ASP A 1 296 ? -7.587 9.419 0.241 1.00 85.31 296 ASP A N 1
ATOM 2166 C CA . ASP A 1 296 ? -6.159 9.136 0.389 1.00 85.31 296 ASP A CA 1
ATOM 2167 C C . ASP A 1 296 ? -5.952 8.351 1.700 1.00 85.31 296 ASP A C 1
ATOM 2169 O O . ASP A 1 296 ? -6.563 8.678 2.724 1.00 85.31 296 ASP A O 1
ATOM 2173 N N . LEU A 1 297 ? -5.073 7.346 1.694 1.00 87.31 297 LEU A N 1
ATOM 2174 C CA . LEU A 1 297 ? -4.752 6.514 2.859 1.00 87.31 297 LEU A CA 1
ATOM 2175 C C . LEU A 1 297 ? -3.294 6.699 3.289 1.00 87.31 297 LEU A C 1
ATOM 2177 O O . LEU A 1 297 ? -2.381 6.467 2.499 1.00 87.31 297 LEU A O 1
ATOM 2181 N N . PHE A 1 298 ? -3.055 7.011 4.563 1.00 86.56 298 PHE A N 1
ATOM 2182 C CA . PHE A 1 298 ? -1.719 7.158 5.150 1.00 86.56 298 PHE A CA 1
ATOM 2183 C C . PHE A 1 298 ? -1.516 6.193 6.310 1.00 86.56 298 PHE A C 1
ATOM 2185 O O . PHE A 1 298 ? -2.419 5.961 7.112 1.00 86.56 298 PHE A O 1
ATOM 2192 N N . VAL A 1 299 ? -0.289 5.696 6.456 1.00 87.31 299 VAL A N 1
ATOM 2193 C CA . VAL A 1 299 ? 0.155 5.041 7.687 1.00 87.31 299 VAL A CA 1
ATOM 2194 C C . VAL A 1 299 ? 1.439 5.694 8.174 1.00 87.31 299 VAL A C 1
ATOM 2196 O O . VAL A 1 299 ? 2.405 5.854 7.419 1.00 87.31 299 VAL A O 1
ATOM 2199 N N . LEU A 1 300 ? 1.443 6.099 9.442 1.00 85.88 300 LEU A N 1
ATOM 2200 C CA . LEU A 1 300 ? 2.529 6.836 10.084 1.00 85.88 300 LEU A CA 1
ATOM 2201 C C . LEU A 1 300 ? 2.971 6.107 11.355 1.00 85.88 300 LEU A C 1
ATOM 2203 O O . LEU A 1 300 ? 2.174 5.422 11.996 1.00 85.88 300 LEU A O 1
ATOM 2207 N N . ASP A 1 301 ? 4.241 6.245 11.728 1.00 84.00 301 ASP A N 1
ATOM 2208 C CA . ASP A 1 301 ? 4.728 5.709 13.000 1.00 84.00 301 ASP A CA 1
ATOM 2209 C C . ASP A 1 301 ? 4.319 6.578 14.201 1.00 84.00 301 ASP A C 1
ATOM 2211 O O . ASP A 1 301 ? 3.875 7.722 14.062 1.00 84.00 301 ASP A O 1
ATOM 2215 N N . GLY A 1 302 ? 4.484 6.048 15.417 1.00 74.19 302 GLY A N 1
ATOM 2216 C CA . GLY A 1 302 ? 4.233 6.800 16.651 1.00 74.19 302 GLY A CA 1
ATOM 2217 C C . GLY A 1 302 ? 5.070 8.085 16.774 1.00 74.19 302 GLY A C 1
ATOM 2218 O O . GLY A 1 302 ? 4.647 9.027 17.447 1.00 74.19 302 GLY A O 1
ATOM 2219 N N . GLY A 1 303 ? 6.212 8.151 16.076 1.00 72.75 303 GLY A N 1
ATOM 2220 C CA . GLY A 1 303 ? 7.084 9.321 15.928 1.00 72.75 303 GLY A CA 1
ATOM 2221 C C . GLY A 1 303 ? 6.652 10.300 14.830 1.00 72.75 303 GLY A C 1
ATOM 2222 O O . GLY A 1 303 ? 7.384 11.244 14.539 1.00 72.75 303 GLY A O 1
ATOM 2223 N N . SER A 1 304 ? 5.463 10.115 14.249 1.00 69.56 304 SER A N 1
ATOM 2224 C CA . SER A 1 304 ? 4.866 10.967 13.215 1.00 69.56 304 SER A CA 1
ATOM 2225 C C . SER A 1 304 ? 5.578 10.962 11.852 1.00 69.56 304 SER A C 1
ATOM 2227 O O . SER A 1 304 ? 5.349 11.846 11.024 1.00 69.56 304 SER A O 1
ATOM 2229 N N . SER A 1 305 ? 6.418 9.960 11.578 1.00 73.69 305 SER A N 1
ATOM 2230 C CA . SER A 1 305 ? 7.034 9.769 10.262 1.00 73.69 305 SER A CA 1
ATOM 2231 C C . SER A 1 305 ? 6.135 8.934 9.355 1.00 73.69 305 SER A C 1
ATOM 2233 O O . SER A 1 305 ? 5.684 7.855 9.738 1.00 73.69 305 SER A O 1
ATOM 2235 N N . LEU A 1 306 ? 5.923 9.397 8.119 1.00 73.19 306 LEU A N 1
ATOM 2236 C CA . LEU A 1 306 ? 5.200 8.634 7.100 1.00 73.19 306 LEU A CA 1
ATOM 2237 C C . LEU A 1 306 ? 5.917 7.302 6.816 1.00 73.19 306 LEU A C 1
ATOM 2239 O O . LEU A 1 306 ? 7.091 7.300 6.433 1.00 73.19 306 LEU A O 1
ATOM 2243 N N . ARG A 1 307 ? 5.201 6.187 6.992 1.00 72.62 307 ARG A N 1
ATOM 2244 C CA . ARG A 1 307 ? 5.649 4.821 6.674 1.00 72.62 307 ARG A CA 1
ATOM 2245 C C . ARG A 1 307 ? 5.144 4.365 5.302 1.00 72.62 307 ARG A C 1
ATOM 2247 O O . ARG A 1 307 ? 5.878 3.681 4.598 1.00 72.62 307 ARG A O 1
ATOM 2254 N N . GLY A 1 308 ? 3.932 4.766 4.914 1.00 67.62 308 GLY A N 1
ATOM 2255 C CA . GLY A 1 308 ? 3.340 4.473 3.606 1.00 67.62 308 GLY A CA 1
ATOM 2256 C C . GLY A 1 308 ? 2.140 5.374 3.309 1.00 67.62 308 GLY A C 1
ATOM 2257 O O . GLY A 1 308 ? 1.527 5.901 4.236 1.00 67.62 308 GLY A O 1
ATOM 2258 N N . ALA A 1 309 ? 1.828 5.565 2.027 1.00 69.25 309 ALA A N 1
ATOM 2259 C CA . ALA A 1 309 ? 0.662 6.317 1.567 1.00 69.25 309 ALA A CA 1
ATOM 2260 C C . ALA A 1 309 ? 0.166 5.806 0.207 1.00 69.25 309 ALA A C 1
ATOM 2262 O O . ALA A 1 309 ? 0.999 5.421 -0.617 1.00 69.25 309 ALA A O 1
ATOM 2263 N N . ALA A 1 310 ? -1.141 5.881 -0.038 1.00 66.88 310 ALA A N 1
ATOM 2264 C CA . ALA A 1 310 ? -1.681 6.068 -1.384 1.00 66.88 310 ALA A CA 1
ATOM 2265 C C . ALA A 1 310 ? -2.480 7.357 -1.474 1.00 66.88 310 ALA A C 1
ATOM 2267 O O . ALA A 1 310 ? -2.685 8.082 -0.499 1.00 66.88 310 ALA A O 1
ATOM 2268 N N . PHE A 1 311 ? -2.821 7.652 -2.715 1.00 69.06 311 PHE A N 1
ATOM 2269 C CA . PHE A 1 311 ? -3.367 8.900 -3.161 1.00 69.06 311 PHE A CA 1
ATOM 2270 C C . PHE A 1 311 ? -4.337 8.611 -4.301 1.00 69.06 311 PHE A C 1
ATOM 2272 O O . PHE A 1 311 ? -3.959 7.890 -5.225 1.00 69.06 311 PHE A O 1
ATOM 2279 N N . SER A 1 312 ? -5.469 9.318 -4.330 1.00 60.69 312 SER A N 1
ATOM 2280 C CA . SER A 1 312 ? -6.357 9.363 -5.500 1.00 60.69 312 SER A CA 1
ATOM 2281 C C . SER A 1 312 ? -7.064 8.024 -5.788 1.00 60.69 312 SER A C 1
ATOM 2283 O O . SER A 1 312 ? -6.926 7.473 -6.883 1.00 60.69 312 SER A O 1
ATOM 2285 N N . MET A 1 313 ? -7.830 7.479 -4.826 1.00 60.34 313 MET A N 1
ATOM 2286 C CA . MET A 1 313 ? -8.596 6.249 -5.103 1.00 60.34 313 MET A CA 1
ATOM 2287 C C . MET A 1 313 ? -9.686 6.474 -6.161 1.00 60.34 313 MET A C 1
ATOM 2289 O O . MET A 1 313 ? -10.598 7.279 -5.974 1.00 60.34 313 MET A O 1
ATOM 2293 N N . GLU A 1 314 ? -9.663 5.654 -7.210 1.00 57.12 314 GLU A N 1
ATOM 2294 C CA . GLU A 1 314 ? -10.880 5.252 -7.922 1.00 57.12 314 GLU A CA 1
ATOM 2295 C C . GLU A 1 314 ? -11.744 4.368 -6.989 1.00 57.12 314 GLU A C 1
ATOM 2297 O O . GLU A 1 314 ? -11.205 3.640 -6.145 1.00 57.12 314 GLU A O 1
ATOM 2302 N N . PRO A 1 315 ? -13.084 4.390 -7.111 1.00 50.66 315 PRO A N 1
ATOM 2303 C CA . PRO A 1 315 ? -13.970 3.759 -6.137 1.00 50.66 315 PRO A CA 1
ATOM 2304 C C . PRO A 1 315 ? -13.906 2.224 -6.197 1.00 50.66 315 PRO A C 1
ATOM 2306 O O . PRO A 1 315 ? -14.519 1.599 -7.062 1.00 50.66 315 PRO A O 1
ATOM 2309 N N . SER A 1 316 ? -13.179 1.595 -5.263 1.00 55.34 316 SER A N 1
ATOM 2310 C CA . SER A 1 316 ? -13.538 0.270 -4.706 1.00 55.34 316 SER A CA 1
ATOM 2311 C C . SER A 1 316 ? -12.611 -0.251 -3.599 1.00 55.34 316 SER A C 1
ATOM 2313 O O . SER A 1 316 ? -13.118 -0.873 -2.665 1.00 55.34 316 SER A O 1
ATOM 2315 N N . THR A 1 317 ? -11.282 -0.079 -3.668 1.00 64.12 317 THR A N 1
ATOM 2316 C CA . THR A 1 317 ? -10.358 -0.584 -2.620 1.00 64.12 317 THR A CA 1
ATOM 2317 C C . THR A 1 317 ? -8.957 0.055 -2.669 1.00 64.12 317 THR A C 1
ATOM 2319 O O . THR A 1 317 ? -8.261 -0.108 -3.668 1.00 64.12 317 THR A O 1
ATOM 2322 N N . GLU A 1 318 ? -8.461 0.621 -1.560 1.00 65.25 318 GLU A N 1
ATOM 2323 C CA . GLU A 1 318 ? -7.021 0.923 -1.359 1.00 65.25 318 GLU A CA 1
ATOM 2324 C C . GLU A 1 318 ? -6.344 -0.016 -0.352 1.00 65.25 318 GLU A C 1
ATOM 2326 O O . GLU A 1 318 ? -7.032 -0.688 0.415 1.00 65.25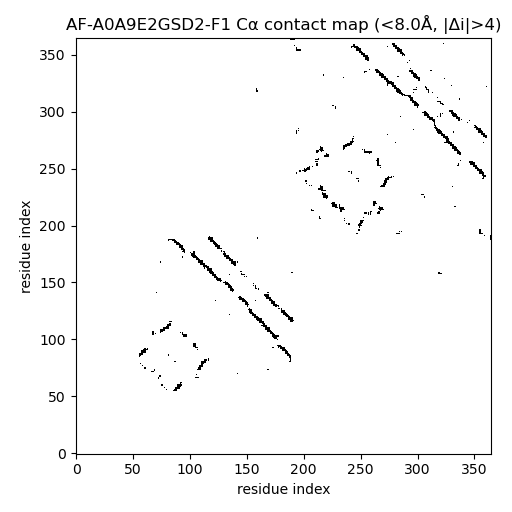 318 GLU A O 1
ATOM 2331 N N . LYS A 1 319 ? -4.999 -0.120 -0.383 1.00 77.00 319 LYS A N 1
ATOM 2332 C CA . LYS A 1 319 ? -4.208 -1.131 0.357 1.00 77.00 319 LYS A CA 1
ATOM 2333 C C . LYS A 1 319 ? -2.774 -0.682 0.754 1.00 77.00 319 LYS A C 1
ATOM 2335 O O . LYS A 1 319 ? -1.816 -1.103 0.107 1.00 77.00 319 LYS A O 1
ATOM 2340 N N . VAL A 1 320 ? -2.569 0.074 1.842 1.00 74.31 320 VAL A N 1
ATOM 2341 C CA . VAL A 1 320 ? -1.198 0.314 2.365 1.00 74.31 320 VAL A CA 1
ATOM 2342 C C . VAL A 1 320 ? -0.613 -0.975 2.957 1.00 74.31 320 VAL A C 1
ATOM 2344 O O . VAL A 1 320 ? -1.282 -1.664 3.725 1.00 74.31 320 VAL A O 1
ATOM 2347 N N . ILE A 1 321 ? 0.669 -1.252 2.693 1.00 78.25 321 ILE A N 1
ATOM 2348 C CA . ILE A 1 321 ? 1.477 -2.203 3.476 1.00 78.25 321 ILE A CA 1
ATOM 2349 C C . ILE A 1 321 ? 2.653 -1.457 4.108 1.00 78.25 321 ILE A C 1
ATOM 2351 O O . ILE A 1 321 ? 3.395 -0.777 3.400 1.00 78.25 321 ILE A O 1
ATOM 2355 N N . VAL A 1 322 ? 2.863 -1.612 5.418 1.00 82.25 322 VAL A N 1
ATOM 2356 C CA . VAL A 1 322 ? 4.044 -1.078 6.118 1.00 82.25 322 VAL A CA 1
ATOM 2357 C C . VAL A 1 322 ? 4.683 -2.108 7.050 1.00 82.25 322 VAL A C 1
ATOM 2359 O O . VAL A 1 322 ? 3.977 -2.911 7.661 1.00 82.25 322 VAL A O 1
ATOM 2362 N N . PRO A 1 323 ? 6.016 -2.083 7.227 1.00 84.75 323 PRO A N 1
ATOM 2363 C CA . PRO A 1 323 ? 6.660 -2.772 8.336 1.00 84.75 323 PRO A CA 1
ATOM 2364 C C . PRO A 1 323 ? 6.165 -2.223 9.676 1.00 84.75 323 PRO A C 1
ATOM 2366 O O . PRO A 1 323 ? 6.094 -1.007 9.854 1.00 84.75 323 PRO A O 1
ATOM 2369 N N . ALA A 1 324 ? 5.894 -3.126 10.614 1.00 87.81 324 ALA A N 1
ATOM 2370 C CA . ALA A 1 324 ? 5.537 -2.811 11.991 1.00 87.81 324 ALA A CA 1
ATOM 2371 C C . ALA A 1 324 ? 6.497 -3.532 12.948 1.00 87.81 324 ALA A C 1
ATOM 2373 O O . ALA A 1 324 ? 6.698 -4.745 12.833 1.00 87.81 324 ALA A O 1
ATOM 2374 N N . ALA A 1 325 ? 7.112 -2.806 13.878 1.00 90.56 325 ALA A N 1
ATOM 2375 C CA . ALA A 1 325 ? 7.891 -3.394 14.962 1.00 90.56 325 ALA A CA 1
ATOM 2376 C C . ALA A 1 325 ? 6.972 -3.929 16.076 1.00 90.56 325 ALA A C 1
ATOM 2378 O O . ALA A 1 325 ? 5.833 -3.494 16.226 1.00 90.56 325 ALA A O 1
ATOM 2379 N N . ALA A 1 326 ? 7.465 -4.883 16.872 1.00 93.44 326 ALA A N 1
ATOM 2380 C CA . ALA A 1 326 ? 6.698 -5.441 17.984 1.00 93.44 326 ALA A CA 1
ATOM 2381 C C . ALA A 1 326 ? 6.328 -4.345 19.002 1.00 93.44 326 ALA A C 1
ATOM 2383 O O . ALA A 1 326 ? 7.206 -3.602 19.446 1.00 93.44 326 ALA A O 1
ATOM 2384 N N . GLY A 1 327 ? 5.046 -4.238 19.359 1.00 94.31 327 GLY A N 1
ATOM 2385 C CA . GLY A 1 327 ? 4.533 -3.189 20.246 1.00 94.31 327 GLY A CA 1
ATOM 2386 C C . GLY A 1 327 ? 4.499 -1.774 19.647 1.00 94.31 327 GLY A C 1
ATOM 2387 O O . GLY A 1 327 ? 4.221 -0.824 20.378 1.00 94.31 327 GLY A O 1
ATOM 2388 N N . GLU A 1 328 ? 4.794 -1.587 18.354 1.00 94.31 328 GLU A N 1
ATOM 2389 C CA . GLU A 1 328 ? 4.748 -0.266 17.711 1.00 94.31 328 GLU A CA 1
ATOM 2390 C C . GLU A 1 328 ? 3.299 0.219 17.576 1.00 94.31 328 GLU A C 1
ATOM 2392 O O . GLU A 1 328 ? 2.457 -0.456 16.980 1.00 94.31 328 GLU A O 1
ATOM 2397 N N . THR A 1 329 ? 3.009 1.418 18.087 1.00 93.62 329 THR A N 1
ATOM 2398 C CA . THR A 1 329 ? 1.769 2.124 17.747 1.00 93.62 329 THR A CA 1
ATOM 2399 C C . THR A 1 329 ? 1.927 2.788 16.386 1.00 93.62 329 THR A C 1
ATOM 2401 O O . THR A 1 329 ? 2.784 3.658 16.201 1.00 93.62 329 THR A O 1
ATOM 2404 N N . LEU A 1 330 ? 1.070 2.394 15.453 1.00 92.50 330 LEU A N 1
ATOM 2405 C CA . LEU A 1 330 ? 0.921 2.986 14.132 1.00 92.50 330 LEU A CA 1
ATOM 2406 C C . LEU A 1 330 ? -0.340 3.855 14.107 1.00 92.50 330 LEU A C 1
ATOM 2408 O O . LEU A 1 330 ? -1.313 3.597 14.818 1.00 92.50 330 LEU A O 1
ATOM 2412 N N . ARG A 1 331 ? -0.313 4.898 13.282 1.00 92.25 331 ARG A N 1
ATOM 2413 C CA . ARG A 1 331 ? -1.456 5.772 13.009 1.00 92.25 331 ARG A CA 1
ATOM 2414 C C . ARG A 1 331 ? -1.930 5.505 11.593 1.00 92.25 331 ARG A C 1
ATOM 2416 O O . ARG A 1 331 ? -1.126 5.613 10.670 1.00 92.25 331 ARG A O 1
ATOM 2423 N N . VAL A 1 332 ? -3.197 5.151 11.433 1.00 92.56 332 VAL A N 1
ATOM 2424 C CA . VAL A 1 332 ? -3.843 4.949 10.133 1.00 92.56 332 VAL A CA 1
ATOM 2425 C C . VAL A 1 332 ? -4.764 6.132 9.887 1.00 92.56 332 VAL A C 1
ATOM 2427 O O . VAL A 1 332 ? -5.720 6.293 10.635 1.00 92.56 332 VAL A O 1
ATOM 2430 N N . THR A 1 333 ? -4.477 6.938 8.866 1.00 91.38 333 THR A N 1
ATOM 2431 C CA . THR A 1 333 ? -5.300 8.095 8.489 1.00 91.38 333 THR A CA 1
ATOM 2432 C C . THR A 1 333 ? -6.008 7.828 7.167 1.00 91.38 333 THR A C 1
ATOM 2434 O O . THR A 1 333 ? -5.337 7.513 6.184 1.00 91.38 333 THR A O 1
ATOM 2437 N N . VAL A 1 334 ? -7.327 8.003 7.117 1.00 91.12 334 VAL A N 1
ATOM 2438 C CA . VAL A 1 334 ? -8.115 8.026 5.873 1.00 91.12 334 VAL A CA 1
ATOM 2439 C C . VAL A 1 334 ? -8.620 9.448 5.684 1.00 91.12 334 VAL A C 1
ATOM 2441 O O . VAL A 1 334 ? -9.217 9.997 6.598 1.00 91.12 334 VAL A O 1
ATOM 2444 N N . GLY A 1 335 ? -8.377 10.066 4.530 1.00 89.19 335 GLY A N 1
ATOM 2445 C CA . GLY A 1 335 ? -8.829 11.433 4.264 1.00 89.19 335 GLY A CA 1
ATOM 2446 C C . GLY A 1 335 ? -9.556 11.562 2.938 1.00 89.19 335 GLY A C 1
ATOM 2447 O O . GLY A 1 335 ? -9.146 10.961 1.952 1.00 89.19 335 GLY A O 1
ATOM 2448 N N . ARG A 1 336 ? -10.614 12.375 2.880 1.00 87.69 336 ARG A N 1
ATOM 2449 C CA . ARG A 1 336 ? -11.387 12.626 1.654 1.00 87.69 336 ARG A CA 1
ATOM 2450 C C . ARG A 1 336 ? -10.897 13.875 0.937 1.00 87.69 336 ARG A C 1
ATOM 2452 O O . ARG A 1 336 ? -10.996 14.979 1.472 1.00 87.69 336 ARG A O 1
ATOM 2459 N N . ARG A 1 337 ? -10.376 13.732 -0.280 1.00 83.31 337 ARG A N 1
ATOM 2460 C CA . ARG A 1 337 ? -9.738 14.829 -1.016 1.00 83.31 337 ARG A CA 1
ATOM 2461 C C . ARG A 1 337 ? -10.759 15.755 -1.690 1.00 83.31 337 ARG A C 1
ATOM 2463 O O . ARG A 1 337 ? -11.722 15.312 -2.315 1.00 83.31 337 ARG A O 1
ATOM 2470 N N . LYS A 1 338 ? -10.486 17.063 -1.642 1.00 82.62 338 LYS A N 1
ATOM 2471 C CA . LYS A 1 338 ? -11.161 18.087 -2.454 1.00 82.62 338 LYS A CA 1
ATOM 2472 C C . LYS A 1 338 ? -10.737 17.958 -3.914 1.00 82.62 338 LYS A C 1
ATOM 2474 O O . LYS A 1 338 ? -9.597 18.271 -4.259 1.00 82.62 338 LYS A O 1
ATOM 2479 N N . LEU A 1 339 ? -11.654 17.549 -4.787 1.00 72.44 339 LEU A N 1
ATOM 2480 C CA . LEU A 1 339 ? -11.361 17.388 -6.212 1.00 72.44 339 LEU A CA 1
ATOM 2481 C C . LEU A 1 339 ? -11.310 18.747 -6.932 1.00 72.44 339 LEU A C 1
ATOM 2483 O O . LEU A 1 339 ? -12.337 19.419 -7.016 1.00 72.44 339 LEU A O 1
ATOM 2487 N N . PRO A 1 340 ? -10.182 19.155 -7.553 1.00 66.69 340 PRO A N 1
ATOM 2488 C CA . PRO A 1 340 ? -10.089 20.470 -8.201 1.00 66.69 340 PRO A CA 1
ATOM 2489 C C . PRO A 1 340 ? -10.940 20.624 -9.472 1.00 66.69 340 PRO A C 1
ATOM 2491 O O . PRO A 1 340 ? -11.004 21.718 -10.031 1.00 66.69 340 PRO A O 1
ATOM 2494 N N . ARG A 1 341 ? -11.501 19.526 -10.000 1.00 60.03 341 ARG A N 1
ATOM 2495 C CA . ARG A 1 341 ? -12.099 19.465 -11.349 1.00 60.03 341 ARG A CA 1
ATOM 2496 C C . ARG A 1 341 ? -13.515 18.900 -11.416 1.00 60.03 341 ARG A C 1
ATOM 2498 O O . ARG A 1 341 ? -14.124 18.990 -12.478 1.00 60.03 341 ARG A O 1
ATOM 2505 N N . TYR A 1 342 ? -14.037 18.342 -10.328 1.00 56.53 342 TYR A N 1
ATOM 2506 C CA . TYR A 1 342 ? -15.348 17.702 -10.329 1.00 56.53 342 TYR A CA 1
ATOM 2507 C C . TYR A 1 342 ? -16.367 18.544 -9.555 1.00 56.53 342 TYR A C 1
ATOM 2509 O O . TYR A 1 342 ? -16.249 18.653 -8.340 1.00 56.53 342 TYR A O 1
ATOM 2517 N N . PRO A 1 343 ? -17.406 19.092 -10.217 1.00 53.88 343 PRO A N 1
ATOM 2518 C CA . PRO A 1 343 ? -18.546 19.724 -9.552 1.00 53.88 343 PRO A CA 1
ATOM 2519 C C . PRO A 1 343 ? -19.537 18.675 -9.011 1.00 53.88 343 PRO A C 1
ATOM 2521 O O . PRO A 1 343 ? -20.734 18.939 -8.921 1.00 53.88 343 PRO A O 1
ATOM 2524 N N . VAL A 1 344 ? -19.055 17.460 -8.723 1.00 56.62 344 VAL A N 1
ATOM 2525 C CA . VAL A 1 344 ? -19.840 16.413 -8.067 1.00 56.62 344 VAL A CA 1
ATOM 2526 C C . VAL A 1 344 ? -20.174 16.923 -6.673 1.00 56.62 344 VAL A C 1
ATOM 2528 O O . VAL A 1 344 ? -19.315 17.486 -5.994 1.00 56.62 344 VAL A O 1
ATOM 2531 N N . ASP A 1 345 ? -21.426 16.745 -6.261 1.00 65.06 345 ASP A N 1
ATOM 2532 C CA . ASP A 1 345 ? -21.891 17.153 -4.943 1.00 65.06 345 ASP A CA 1
ATOM 2533 C C . ASP A 1 345 ? -21.261 16.261 -3.864 1.00 65.06 345 ASP A C 1
ATOM 2535 O O . ASP A 1 345 ? -21.823 15.256 -3.433 1.00 65.06 345 ASP A O 1
ATOM 2539 N N . GLN A 1 346 ? -20.047 16.622 -3.448 1.00 71.00 346 GLN A N 1
ATOM 2540 C CA . GLN A 1 346 ? -19.327 15.926 -2.391 1.00 71.00 346 GLN A CA 1
ATOM 2541 C C . GLN A 1 346 ? -19.925 16.204 -1.001 1.00 71.00 346 GLN A C 1
ATOM 2543 O O . GLN A 1 346 ? -19.419 15.632 -0.047 1.00 71.00 346 GLN A O 1
ATOM 2548 N N . SER A 1 347 ? -20.984 17.021 -0.855 1.00 71.56 347 SER A N 1
ATOM 2549 C CA . SER A 1 347 ? -21.486 17.489 0.452 1.00 71.56 347 SER A CA 1
ATOM 2550 C C . SER A 1 347 ? -22.068 16.397 1.360 1.00 71.56 347 SER A C 1
ATOM 2552 O O . SER A 1 347 ? -22.145 16.593 2.574 1.00 71.56 347 SER A O 1
ATOM 2554 N N . GLY A 1 348 ? -22.451 15.246 0.800 1.00 83.44 348 GLY A N 1
ATOM 2555 C CA . GLY A 1 348 ? -22.935 14.102 1.571 1.00 83.44 348 GLY A CA 1
ATOM 2556 C C . GLY A 1 348 ? -21.819 13.390 2.355 1.00 83.44 348 GLY A C 1
ATOM 2557 O O . GLY A 1 348 ? -20.685 13.335 1.872 1.00 83.44 348 GLY A O 1
ATOM 2558 N N . PRO A 1 349 ? -22.121 12.812 3.534 1.00 86.75 349 PRO A N 1
ATOM 2559 C CA . PRO A 1 349 ? -21.184 11.965 4.269 1.00 86.75 349 PRO A CA 1
ATOM 2560 C C . PRO A 1 349 ? -20.836 10.692 3.482 1.00 86.75 349 PRO A C 1
ATOM 2562 O O . PRO A 1 349 ? -21.645 10.177 2.710 1.00 86.75 349 PRO A O 1
ATOM 2565 N N . LEU A 1 350 ? -19.630 10.183 3.710 1.00 87.62 350 LEU A N 1
ATOM 2566 C CA . LEU A 1 350 ? -18.996 9.086 2.994 1.00 87.62 350 LEU A CA 1
ATOM 2567 C C . LEU A 1 350 ? -18.587 7.995 3.986 1.00 87.62 350 LEU A C 1
ATOM 2569 O O . LEU A 1 350 ? -17.544 8.073 4.631 1.00 87.62 350 LEU A O 1
ATOM 2573 N N . SER A 1 351 ? -19.418 6.962 4.107 1.00 90.94 351 SER A N 1
ATOM 2574 C CA . SER A 1 351 ? -19.088 5.791 4.920 1.00 90.94 351 SER A CA 1
ATOM 2575 C C . SER A 1 351 ? -17.964 4.970 4.290 1.00 90.94 351 SER A C 1
ATOM 2577 O O . SER A 1 351 ? -17.907 4.776 3.069 1.00 90.94 351 SER A O 1
ATOM 2579 N N . TYR A 1 352 ? -17.096 4.436 5.141 1.00 92.00 352 TYR A N 1
ATOM 2580 C CA . TYR A 1 352 ? -16.021 3.540 4.740 1.00 92.00 352 TYR A CA 1
ATOM 2581 C C . TYR A 1 352 ? -15.725 2.510 5.837 1.00 92.00 352 TYR A C 1
ATOM 2583 O O . TYR A 1 352 ? -16.142 2.638 6.991 1.00 92.00 352 TYR A O 1
ATOM 2591 N N . SER A 1 353 ? -14.994 1.464 5.465 1.00 93.00 353 SER A N 1
ATOM 2592 C CA . SER A 1 353 ? -14.494 0.446 6.383 1.00 93.00 353 SER A CA 1
ATOM 2593 C C . SER A 1 353 ? -13.018 0.172 6.132 1.00 93.00 353 SER A C 1
ATOM 2595 O O . SER A 1 353 ? -12.626 -0.100 4.996 1.00 93.00 353 SER A O 1
ATOM 2597 N N . ILE A 1 354 ? -12.214 0.186 7.192 1.00 94.19 354 ILE A N 1
ATOM 2598 C CA . ILE A 1 354 ? -10.820 -0.247 7.161 1.00 94.19 354 ILE A CA 1
ATOM 2599 C C . ILE A 1 354 ? -10.752 -1.723 7.551 1.00 94.19 354 ILE A C 1
ATOM 2601 O O . ILE A 1 354 ? -11.198 -2.100 8.632 1.00 94.19 354 ILE A O 1
ATOM 2605 N N . SER A 1 355 ? -10.152 -2.559 6.709 1.00 94.44 355 SER A N 1
ATOM 2606 C CA . SER A 1 355 ? -9.749 -3.919 7.067 1.00 94.44 355 SER A CA 1
ATOM 2607 C C . SER A 1 355 ? -8.249 -3.937 7.364 1.00 94.44 355 SER A C 1
ATOM 2609 O O . SER A 1 355 ? -7.431 -3.659 6.488 1.00 94.44 355 SER A O 1
ATOM 2611 N N . LEU A 1 356 ? -7.882 -4.248 8.603 1.00 94.56 356 LEU A N 1
ATOM 2612 C CA . LEU A 1 356 ? -6.499 -4.351 9.065 1.00 94.56 356 LEU A CA 1
ATOM 2613 C C . LEU A 1 356 ? -6.096 -5.820 9.170 1.00 94.56 356 LEU A C 1
ATOM 2615 O O . LEU A 1 356 ? -6.849 -6.611 9.735 1.00 94.56 356 LEU A O 1
ATOM 2619 N N . CYS A 1 357 ? -4.904 -6.176 8.696 1.00 92.75 357 CYS A N 1
ATOM 2620 C CA . CYS A 1 357 ? -4.346 -7.524 8.818 1.00 92.75 357 CYS A CA 1
ATOM 2621 C C . CYS A 1 357 ? -2.841 -7.459 9.096 1.00 92.75 357 CYS A C 1
ATOM 2623 O O . CYS A 1 357 ? -2.151 -6.621 8.522 1.00 92.75 357 CYS A O 1
ATOM 2625 N N . MET A 1 358 ? -2.307 -8.347 9.936 1.00 91.50 358 MET A N 1
ATOM 2626 C CA . MET A 1 358 ? -0.866 -8.408 10.223 1.00 91.50 358 MET A CA 1
ATOM 2627 C C . MET A 1 358 ? -0.264 -9.719 9.715 1.00 91.50 358 MET A C 1
ATOM 2629 O O . MET A 1 358 ? -0.743 -10.803 10.047 1.00 91.50 358 MET A O 1
ATOM 2633 N N . PHE A 1 359 ? 0.820 -9.636 8.947 1.00 87.06 359 PHE A N 1
ATOM 2634 C CA . PHE A 1 359 ? 1.487 -10.795 8.345 1.00 87.06 359 PHE A CA 1
ATOM 2635 C C . PHE A 1 359 ? 2.951 -10.907 8.776 1.00 87.06 359 PHE A C 1
ATOM 2637 O O . PHE A 1 359 ? 3.581 -9.918 9.144 1.00 87.06 359 PHE A O 1
ATOM 2644 N N . GLU A 1 360 ? 3.518 -12.113 8.728 1.00 85.31 360 GLU A N 1
ATOM 2645 C CA . GLU A 1 360 ? 4.934 -12.311 9.049 1.00 85.31 360 GLU A CA 1
ATOM 2646 C C . GLU A 1 360 ? 5.825 -11.696 7.961 1.00 85.31 360 GLU A C 1
ATOM 2648 O O . GLU A 1 360 ? 5.572 -11.843 6.759 1.00 85.31 360 GLU A O 1
ATOM 2653 N N . LYS A 1 361 ? 6.901 -11.017 8.379 1.00 73.19 361 LYS A N 1
ATOM 2654 C CA . LYS A 1 361 ? 7.864 -10.384 7.472 1.00 73.19 361 LYS A CA 1
ATOM 2655 C C . LYS A 1 361 ? 8.688 -11.444 6.727 1.00 73.19 361 LYS A C 1
ATOM 2657 O O . LYS A 1 361 ? 9.811 -11.761 7.111 1.00 73.19 361 LYS A O 1
ATOM 2662 N N . GLY A 1 362 ? 8.131 -11.952 5.633 1.00 63.75 362 GLY A N 1
ATOM 2663 C CA . GLY A 1 362 ? 8.741 -12.997 4.811 1.00 63.75 362 GLY A CA 1
ATOM 2664 C C . GLY A 1 362 ? 7.814 -14.153 4.435 1.00 63.75 362 GLY A C 1
ATOM 2665 O O . GLY A 1 362 ? 8.264 -15.021 3.700 1.00 63.75 362 GLY A O 1
ATOM 2666 N N . ALA A 1 363 ? 6.537 -14.151 4.843 1.00 52.84 363 ALA A N 1
ATOM 2667 C CA . ALA A 1 363 ? 5.561 -15.206 4.514 1.00 52.84 363 ALA A CA 1
ATOM 2668 C C . ALA A 1 363 ? 5.195 -15.349 3.013 1.00 52.84 363 ALA A C 1
ATOM 2670 O O . ALA A 1 363 ? 4.297 -16.112 2.670 1.00 52.84 363 ALA A O 1
ATOM 2671 N N . GLY A 1 364 ? 5.875 -14.626 2.119 1.00 46.78 364 GLY A N 1
ATOM 2672 C CA . GLY A 1 364 ? 5.771 -14.749 0.660 1.00 46.78 364 GLY A CA 1
ATOM 2673 C C . GLY A 1 364 ? 7.135 -14.906 -0.023 1.00 46.78 364 GLY A C 1
ATOM 2674 O O . GLY A 1 364 ? 7.347 -14.305 -1.072 1.00 46.78 364 GLY A O 1
ATOM 2675 N N . ARG A 1 365 ? 8.090 -15.611 0.605 1.00 36.34 365 ARG A N 1
ATOM 2676 C CA . ARG A 1 365 ? 9.457 -15.833 0.089 1.00 36.34 365 ARG A CA 1
ATOM 2677 C C . ARG A 1 365 ? 9.716 -17.233 -0.444 1.00 36.34 365 ARG A C 1
ATOM 2679 O O . ARG A 1 365 ? 9.155 -18.190 0.124 1.00 36.34 365 ARG A O 1
#

Radius of gyration: 28.57 Å; Cα contacts (8 Å, |Δi|>4): 817; chains: 1; bounding box: 48×93×96 Å

pLDDT: mean 74.93, std 16.15, range [36.34, 97.31]

Foldseek 3Di:
DDDDDDDDDDDDDDDDDDDDDDDDDDDDDPPPVVVVVVVVVVVVVVVVVVVLPPDAAEAEDDPDDLPLPVVHDDAAESPDEADAPHKYKYKYKFAQRDDDQWFGGKHKYKYFYPFWFFKKKKKAWAADQPKKKKKFKAAPVRHTQDMDIDNDHGIDMDGGGGDGGGMIMIMMGIGGRDHIIMMMMMMHGDPDDLDPDPDDFLEEDPPPDPLQQEQDQWADDPPDDIAGDPPGYHAAESVAEAEAFDKGKYKYKHALQCNDPGFFRHKHKHKHWYAQAKFKKKKKKAWPDPLQFKKKKFKAWPVRHTQDIDTRDGHGMDIDIGIHHHGTIMMIMITTGDDPPDPPSSRHMTIMMMMIHTHHPPPRD

Sequence (365 aa):
MKRKLIILTLVLGLLACKKDPASNDPSNNVNNVNNINNINNLNNTNNVNNLNNTTRPSFTEPTGTGNDPYFGGTPDVVATPLREGVTLTISGTLDAHDGTTVSGDSDGFAVTLDGPMQLTATLKWVPSPGTELSLTLLRADRTPLSTFVSSRAGELTMWPVEAAPGGYILHVAGKGNPAALSYEVVVSHSPLQCARITAAPAWTEVETDAASTANDTLSMNLPGFPRIDPSAGTPETTGITLGLTQTAGIAGVLSGRADSPDQFLDRDTYAITAGDTAGLLWVRVDTDDTNGAELDLFVLDGGSSLRGAAFSMEPSTEKVIVPAAAGETLRVTVGRRKLPRYPVDQSGPLSYSISLCMFEKGAGR

Mean predicted aligned error: 13.92 Å

Solvent-accessible surface area (backbone atoms only — not comparable to full-atom values): 21009 Å² total; per-residue (Å²): 135,92,80,88,85,85,87,86,89,85,84,89,85,89,85,86,84,80,90,86,85,87,87,82,90,76,98,69,93,70,89,62,67,71,51,57,63,50,53,56,48,51,52,51,55,51,50,56,59,55,61,74,63,58,79,65,56,69,48,70,60,73,83,86,60,98,72,58,50,76,99,69,57,85,54,50,77,49,90,62,67,44,44,88,91,40,51,41,38,38,34,45,62,46,35,68,55,98,78,56,101,80,62,30,23,47,50,42,38,31,39,35,32,80,45,71,43,32,40,26,37,33,40,33,42,69,72,56,93,82,35,32,41,34,47,30,41,22,39,70,88,65,50,74,78,48,77,45,76,46,72,70,71,45,77,49,69,46,59,71,42,84,40,66,56,45,56,29,31,44,33,40,36,43,38,49,83,39,70,72,37,52,36,36,38,41,37,29,47,43,88,77,70,68,62,84,63,83,64,85,50,74,34,66,69,81,60,85,45,100,65,42,58,51,27,20,36,69,44,44,61,77,97,49,74,80,39,64,35,95,84,46,44,60,54,41,79,60,81,48,67,38,34,72,77,35,73,49,27,36,35,47,68,43,44,26,48,71,68,47,94,51,55,35,18,17,40,48,22,39,34,36,30,30,19,92,49,54,25,32,40,33,42,27,43,35,47,84,56,86,85,53,69,29,36,31,43,38,35,24,40,76,88,60,45,81,64,37,67,54,72,68,38,69,65,55,69,51,63,46,64,34,83,38,51,52,61,38,43,36,35,44,32,46,30,36,49,60,64,94,82,58,92,63,84,53,63,57,71,43,56,36,36,36,20,35,26,22,36,58,78,63,83,75,115

Secondary structure (DSSP, 8-state):
------------------------------TTHHHHHHHHHHHHHHHHHHHTTSPP-EEE--TT-S---TTTSPPEE----B-TT-EEEEEEEE---SS-TT---EEEEEEEESS-EEEEEEEEE---TT-EEEEEEEETTS-EEEEEEE-SSEEEE---EEE-SEEEEEEEEEES--S-EEEEEEEEE---------SPPSEE-----TTS-SS--EE--TTSPPEE-TTS-PPEEEEEEE-TT-EEEEEEEE-S---SSSSEEEEEEEEEEE-SS-EEEEEEEEE---S---EEEEEEETTS-EEEEE----TT-EEEEEEE-TTPEEEEEEEEE--SS----TTS-EEEEEEEEEEETTTT-